Protein AF-A0A9N9LLL7-F1 (afdb_monomer_lite)

Structure (mmCIF, N/CA/C/O backbone):
data_AF-A0A9N9LLL7-F1
#
_entry.id   AF-A0A9N9LLL7-F1
#
loop_
_atom_site.group_PDB
_atom_site.id
_atom_site.type_symbol
_atom_site.label_atom_id
_atom_site.label_alt_id
_atom_site.label_comp_id
_atom_site.label_asym_id
_atom_site.label_entity_id
_atom_site.label_seq_id
_atom_site.pdbx_PDB_ins_code
_atom_site.Cartn_x
_atom_site.Cartn_y
_atom_site.Cartn_z
_atom_site.occupancy
_atom_site.B_iso_or_equiv
_atom_site.auth_seq_id
_atom_site.auth_comp_id
_atom_site.auth_asym_id
_atom_site.auth_atom_id
_atom_site.pdbx_PDB_model_num
ATOM 1 N N . MET A 1 1 ? 8.218 -5.458 19.750 1.00 45.41 1 MET A N 1
ATOM 2 C CA . MET A 1 1 ? 9.578 -5.155 19.220 1.00 45.41 1 MET A CA 1
ATOM 3 C C . MET A 1 1 ? 9.772 -3.647 19.202 1.00 45.41 1 MET A C 1
ATOM 5 O O . MET A 1 1 ? 8.976 -2.957 18.583 1.00 45.41 1 MET A O 1
ATOM 9 N N . HIS A 1 2 ? 10.773 -3.117 19.902 1.00 56.19 2 HIS A N 1
ATOM 10 C CA . HIS A 1 2 ? 11.036 -1.678 19.884 1.00 56.19 2 HIS A CA 1
ATOM 11 C C . HIS A 1 2 ? 11.783 -1.282 18.608 1.00 56.19 2 HIS A C 1
ATOM 13 O O . HIS A 1 2 ? 12.736 -1.962 18.232 1.00 56.19 2 HIS A O 1
ATOM 19 N N . ALA A 1 3 ? 11.378 -0.178 17.967 1.00 61.62 3 ALA A N 1
ATOM 20 C CA . ALA A 1 3 ? 12.109 0.370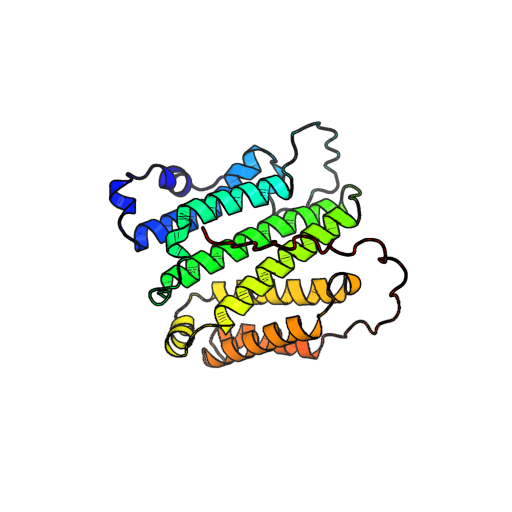 16.822 1.00 61.62 3 ALA A CA 1
ATOM 21 C C . ALA A 1 3 ? 13.585 0.590 17.188 1.00 61.62 3 ALA A C 1
ATOM 23 O O . ALA A 1 3 ? 13.869 1.027 18.303 1.00 61.62 3 ALA A O 1
ATOM 24 N N . ASP A 1 4 ? 14.515 0.299 16.277 1.00 69.56 4 ASP A N 1
ATOM 25 C CA . ASP A 1 4 ? 15.948 0.439 16.545 1.00 69.56 4 ASP A CA 1
ATOM 26 C C . ASP A 1 4 ? 16.303 1.863 17.023 1.00 69.56 4 ASP A C 1
ATOM 28 O O . ASP A 1 4 ? 15.672 2.854 16.635 1.00 69.56 4 ASP A O 1
ATOM 32 N N . ALA A 1 5 ? 17.306 1.983 17.899 1.00 67.44 5 ALA A N 1
ATOM 33 C CA . ALA A 1 5 ? 17.717 3.272 18.450 1.00 67.44 5 ALA A CA 1
ATOM 34 C C . ALA A 1 5 ? 18.122 4.280 17.360 1.00 67.44 5 ALA A C 1
ATOM 36 O O . ALA A 1 5 ? 17.818 5.466 17.503 1.00 67.44 5 ALA A O 1
ATOM 37 N N . SER A 1 6 ? 18.725 3.810 16.263 1.00 64.75 6 SER A N 1
ATOM 38 C CA . SER A 1 6 ? 19.079 4.628 15.098 1.00 64.75 6 SER A CA 1
ATOM 39 C C . SER A 1 6 ? 17.842 5.176 14.378 1.00 64.75 6 SER A C 1
ATOM 41 O O . SER A 1 6 ? 17.773 6.372 14.095 1.00 64.75 6 SER A O 1
ATOM 43 N N . ILE A 1 7 ? 16.807 4.349 14.194 1.00 70.56 7 ILE A N 1
ATOM 44 C CA . ILE A 1 7 ? 15.525 4.755 13.597 1.00 70.56 7 ILE A CA 1
ATOM 45 C C . ILE A 1 7 ? 14.843 5.798 14.489 1.00 70.56 7 ILE A C 1
ATOM 47 O O . ILE A 1 7 ? 14.380 6.824 14.003 1.00 70.56 7 ILE A O 1
ATOM 51 N N . ARG A 1 8 ? 14.835 5.600 15.814 1.00 71.81 8 ARG A N 1
ATOM 52 C CA . ARG A 1 8 ? 14.230 6.557 16.764 1.00 71.81 8 ARG A CA 1
ATOM 53 C C . ARG A 1 8 ? 14.979 7.885 16.866 1.00 71.81 8 ARG A C 1
ATOM 55 O O . ARG A 1 8 ? 14.372 8.893 17.231 1.00 71.81 8 ARG A O 1
ATOM 62 N N . ALA A 1 9 ? 16.283 7.888 16.606 1.00 70.69 9 ALA A N 1
ATOM 63 C CA . ALA A 1 9 ? 17.097 9.099 16.598 1.00 70.69 9 ALA A CA 1
ATOM 64 C C . ALA A 1 9 ? 16.946 9.895 15.291 1.00 70.69 9 ALA A C 1
ATOM 66 O O . ALA A 1 9 ? 17.162 11.103 15.295 1.00 70.69 9 ALA A O 1
ATOM 67 N N . SER A 1 10 ? 16.525 9.244 14.203 1.00 69.25 10 SER A N 1
ATOM 68 C CA . SER A 1 10 ? 16.433 9.838 12.867 1.00 69.25 10 SER A CA 1
ATOM 69 C C . SER A 1 10 ? 15.567 11.111 12.776 1.00 69.25 10 SER A C 1
ATOM 71 O O . SER A 1 10 ? 16.046 12.088 12.202 1.00 69.25 10 SER A O 1
ATOM 73 N N . PRO A 1 11 ? 14.381 11.214 13.415 1.00 66.75 11 PRO A N 1
ATOM 74 C CA . PRO A 1 11 ? 13.590 12.450 13.394 1.00 66.75 11 PRO A CA 1
ATOM 75 C C . PRO A 1 11 ? 14.242 13.639 14.119 1.00 66.75 11 PRO A C 1
ATOM 77 O O . PRO A 1 11 ? 13.708 14.741 14.074 1.00 66.75 11 PRO A O 1
ATOM 80 N N . LYS A 1 12 ? 15.351 13.417 14.842 1.00 71.94 12 LYS A N 1
ATOM 81 C CA . LYS A 1 12 ? 16.116 14.454 15.551 1.00 71.94 12 LYS A CA 1
ATOM 82 C C . LYS A 1 12 ? 17.311 14.959 14.739 1.00 71.94 12 LYS A C 1
ATOM 84 O O . LYS A 1 12 ? 18.101 15.743 15.264 1.00 71.94 12 LYS A O 1
ATOM 89 N N . LEU A 1 13 ? 17.486 14.473 13.509 1.00 66.75 13 LEU A N 1
ATOM 90 C CA . LEU A 1 13 ? 18.546 14.950 12.630 1.00 66.75 13 LEU A CA 1
ATOM 91 C C . LEU A 1 13 ? 18.326 16.441 12.308 1.00 66.75 13 LEU A C 1
ATOM 93 O O . LEU A 1 13 ? 17.178 16.865 12.172 1.00 66.75 13 LEU A O 1
ATOM 97 N N . PRO A 1 14 ? 19.402 17.245 12.218 1.00 58.47 14 PRO A N 1
ATOM 98 C CA . PRO A 1 14 ? 19.298 18.678 11.960 1.00 58.47 14 PRO A CA 1
ATOM 99 C C . PRO A 1 14 ? 18.469 18.983 10.709 1.00 58.47 14 PRO A C 1
ATOM 101 O O . PRO A 1 14 ? 18.678 18.368 9.662 1.00 58.47 14 PRO A O 1
ATOM 104 N N . ASN A 1 15 ? 17.595 19.991 10.790 1.00 63.72 15 ASN A N 1
ATOM 105 C CA . ASN A 1 15 ? 16.793 20.470 9.653 1.00 63.72 15 ASN A CA 1
ATOM 106 C C . ASN A 1 15 ? 17.666 20.874 8.446 1.00 63.72 15 ASN A C 1
ATOM 108 O O . ASN A 1 15 ? 17.225 20.821 7.303 1.00 63.72 15 ASN A O 1
ATOM 112 N N . GLU A 1 16 ? 18.931 21.215 8.677 1.00 60.31 16 GLU A N 1
ATOM 113 C CA . GLU A 1 16 ? 19.916 21.534 7.638 1.00 60.31 16 GLU A CA 1
ATOM 114 C C . GLU A 1 16 ? 20.186 20.347 6.692 1.00 60.31 16 GLU A C 1
ATOM 116 O O . GLU A 1 16 ? 20.357 20.550 5.493 1.00 60.31 16 GLU A O 1
ATOM 121 N N . LEU A 1 17 ? 20.131 19.104 7.193 1.00 62.25 17 LEU A N 1
ATOM 122 C CA . LEU A 1 17 ? 20.252 17.884 6.379 1.00 62.25 17 LEU A CA 1
ATOM 123 C C . LEU A 1 17 ? 18.958 17.546 5.625 1.00 62.25 17 LEU A C 1
ATOM 125 O O . LEU A 1 17 ? 19.002 16.839 4.624 1.00 62.25 17 LEU A O 1
ATOM 129 N N . SER A 1 18 ? 17.806 18.061 6.066 1.00 60.47 18 SER A N 1
ATOM 130 C CA . SER A 1 18 ? 16.504 17.781 5.439 1.00 60.47 18 SER A CA 1
ATOM 131 C C . SER A 1 18 ? 16.255 18.532 4.126 1.00 60.47 18 SER A C 1
ATOM 133 O O . SER A 1 18 ? 15.224 18.331 3.501 1.00 60.47 18 SER A O 1
ATOM 135 N N . SER A 1 19 ? 17.205 19.366 3.687 1.00 68.31 19 SER A N 1
ATOM 136 C CA . SER A 1 19 ? 17.122 20.068 2.397 1.00 68.31 19 SER A CA 1
ATOM 137 C C . SER A 1 19 ? 17.471 19.174 1.197 1.00 68.31 19 SER A C 1
ATOM 139 O O . SER A 1 19 ? 17.220 19.561 0.057 1.00 68.31 19 SER A O 1
ATOM 141 N N . ASP A 1 20 ? 18.072 17.999 1.430 1.00 76.00 20 ASP A N 1
ATOM 142 C CA . ASP A 1 20 ? 18.365 17.014 0.384 1.00 76.00 20 ASP A CA 1
ATOM 143 C C . ASP A 1 20 ? 17.137 16.104 0.150 1.00 76.00 20 ASP A C 1
ATOM 145 O O . ASP A 1 20 ? 16.717 15.406 1.083 1.00 76.00 20 ASP A O 1
ATOM 149 N N . PRO A 1 21 ? 16.588 16.041 -1.082 1.00 76.00 21 PRO A N 1
ATOM 150 C CA . PRO A 1 21 ? 15.440 15.193 -1.412 1.00 76.00 21 PRO A CA 1
ATOM 151 C C . PRO A 1 21 ? 15.624 13.708 -1.070 1.00 76.00 21 PRO A C 1
ATOM 153 O O . PRO A 1 21 ? 14.657 13.022 -0.736 1.00 76.00 21 PRO A O 1
ATOM 156 N N . LEU A 1 22 ? 16.852 13.185 -1.152 1.00 77.50 22 LEU A N 1
ATOM 157 C CA . LEU A 1 22 ? 17.146 11.796 -0.802 1.00 77.50 22 LEU A CA 1
ATOM 158 C C . LEU A 1 22 ? 17.083 11.582 0.714 1.00 77.50 22 LEU A C 1
ATOM 160 O O . LEU A 1 22 ? 16.514 10.591 1.176 1.00 77.50 22 LEU A O 1
ATOM 164 N N . ILE A 1 23 ? 17.646 12.511 1.492 1.00 80.00 23 ILE A N 1
ATOM 165 C CA . ILE A 1 23 ? 17.596 12.451 2.959 1.00 80.00 23 ILE A CA 1
ATOM 166 C C . ILE A 1 23 ? 16.148 12.553 3.419 1.00 80.00 23 ILE A C 1
ATOM 168 O O . ILE A 1 23 ? 15.710 11.778 4.265 1.00 80.00 23 ILE A O 1
ATOM 172 N N . GLU A 1 24 ? 15.379 13.452 2.822 1.00 79.62 24 GLU A N 1
ATOM 173 C CA . GLU A 1 24 ? 13.972 13.612 3.140 1.00 79.62 24 GLU A CA 1
ATOM 174 C C . GLU A 1 24 ? 13.135 12.364 2.838 1.00 79.62 24 GLU A C 1
ATOM 176 O O . GLU A 1 24 ? 12.293 11.973 3.647 1.00 79.62 24 GLU A O 1
ATOM 181 N N . GLN A 1 25 ? 13.409 11.681 1.727 1.00 79.06 25 GLN A N 1
ATOM 182 C CA . GLN A 1 25 ? 12.769 10.410 1.400 1.00 79.06 25 GLN A CA 1
ATOM 183 C C . GLN A 1 25 ? 13.082 9.331 2.447 1.00 79.06 25 GLN A C 1
ATOM 185 O O . GLN A 1 25 ? 12.186 8.600 2.881 1.00 79.06 25 GLN A O 1
ATOM 190 N N . ILE A 1 26 ? 14.347 9.237 2.870 1.00 82.88 26 ILE A N 1
ATOM 191 C CA . ILE A 1 26 ? 14.779 8.304 3.917 1.00 82.88 26 ILE A CA 1
ATOM 192 C C . ILE A 1 26 ? 14.071 8.641 5.233 1.00 82.88 26 ILE A C 1
ATOM 194 O O . ILE A 1 26 ? 13.491 7.752 5.856 1.00 82.88 26 ILE A O 1
ATOM 198 N N . LEU A 1 27 ? 14.050 9.917 5.628 1.00 85.25 27 LEU A N 1
ATOM 199 C CA . LEU A 1 27 ? 13.344 10.392 6.820 1.00 85.25 27 LEU A CA 1
ATOM 200 C C . LEU A 1 27 ? 11.850 10.059 6.755 1.00 85.25 27 LEU A C 1
ATOM 202 O O . LEU A 1 27 ? 11.299 9.537 7.723 1.00 85.25 27 LEU A O 1
ATOM 206 N N . GLY A 1 28 ? 11.205 10.285 5.610 1.00 86.06 28 GLY A N 1
ATOM 207 C CA . GLY A 1 28 ? 9.803 9.943 5.392 1.00 86.06 28 GLY A CA 1
ATOM 208 C C . GLY A 1 28 ? 9.536 8.450 5.568 1.00 86.06 28 GLY A C 1
ATOM 209 O O . GLY A 1 28 ? 8.624 8.075 6.308 1.00 86.06 28 GLY A O 1
ATOM 210 N N . GLY A 1 29 ? 10.363 7.594 4.962 1.00 86.75 29 GLY A N 1
ATOM 211 C CA . GLY A 1 29 ? 10.261 6.139 5.104 1.00 86.75 29 GLY A CA 1
ATOM 212 C C . GLY A 1 29 ? 10.472 5.660 6.545 1.00 86.75 29 GLY A C 1
ATOM 213 O O . GLY A 1 29 ? 9.707 4.832 7.049 1.00 86.75 29 GLY A O 1
ATOM 214 N N . LEU A 1 30 ? 11.461 6.221 7.244 1.00 86.69 30 LEU A N 1
ATOM 215 C CA . LEU A 1 30 ? 11.718 5.917 8.654 1.00 86.69 30 LEU A CA 1
ATOM 216 C C . LEU A 1 30 ? 10.561 6.374 9.546 1.00 86.69 30 LEU A C 1
ATOM 218 O O . LEU A 1 30 ? 10.162 5.656 10.463 1.00 86.69 30 LEU A O 1
ATOM 222 N N . GLU A 1 31 ? 9.965 7.529 9.261 1.00 88.00 31 GLU A N 1
ATOM 223 C CA . GLU A 1 31 ? 8.811 8.012 10.012 1.00 88.00 31 GLU A CA 1
ATOM 224 C C . GLU A 1 31 ? 7.562 7.158 9.825 1.00 88.00 31 GLU A C 1
ATOM 226 O O . GLU A 1 31 ? 6.851 6.949 10.809 1.00 88.00 31 GLU A O 1
ATOM 231 N N . LEU A 1 32 ? 7.328 6.613 8.625 1.00 89.00 32 LEU A N 1
ATOM 232 C CA . LEU A 1 32 ? 6.268 5.623 8.407 1.00 89.00 32 LEU A CA 1
ATOM 233 C C . LEU A 1 32 ? 6.493 4.372 9.261 1.00 89.00 32 LEU A C 1
ATOM 235 O O . LEU A 1 32 ? 5.560 3.894 9.905 1.00 89.00 32 LEU A O 1
ATOM 239 N N . CYS A 1 33 ? 7.736 3.887 9.348 1.00 84.69 33 CYS A N 1
ATOM 240 C CA . CYS A 1 33 ? 8.078 2.759 10.221 1.00 84.69 33 CYS A CA 1
ATOM 241 C C . CYS A 1 33 ? 7.814 3.088 11.701 1.00 84.69 33 CYS A C 1
ATOM 243 O O . CYS A 1 33 ? 7.329 2.246 12.457 1.00 84.69 33 CYS A O 1
ATOM 245 N N . LEU A 1 34 ? 8.083 4.329 12.116 1.00 87.12 34 LEU A N 1
ATOM 246 C CA . LEU A 1 34 ? 7.851 4.802 13.481 1.00 87.12 34 LEU A CA 1
ATOM 247 C C . LEU A 1 34 ? 6.379 5.064 13.815 1.00 87.12 34 LEU A C 1
ATOM 249 O O . LEU A 1 34 ? 6.067 5.196 15.000 1.00 87.12 34 LEU A O 1
ATOM 253 N N . LEU A 1 35 ? 5.468 5.143 12.837 1.00 88.19 35 LEU A N 1
ATOM 254 C CA . LEU A 1 35 ? 4.037 5.298 13.129 1.00 88.19 35 LEU A CA 1
ATOM 255 C C . LEU A 1 35 ? 3.524 4.145 13.994 1.00 88.19 35 LEU A C 1
ATOM 257 O O . LEU A 1 35 ? 2.790 4.385 14.950 1.00 88.19 35 LEU A O 1
ATOM 261 N N . TRP A 1 36 ? 3.990 2.925 13.728 1.00 82.94 36 TRP A N 1
ATOM 262 C CA . TRP A 1 36 ? 3.675 1.746 14.531 1.00 82.94 36 TRP A CA 1
ATOM 263 C C . TRP A 1 36 ? 4.158 1.865 15.975 1.00 82.94 36 TRP A C 1
ATOM 265 O O . TRP A 1 36 ? 3.398 1.575 16.888 1.00 82.94 36 TRP A O 1
ATOM 275 N N . ASP A 1 37 ? 5.382 2.350 16.201 1.00 83.38 37 ASP A N 1
ATOM 276 C CA . ASP A 1 37 ? 5.920 2.565 17.555 1.00 83.38 37 ASP A CA 1
ATOM 277 C C . ASP A 1 37 ? 5.156 3.679 18.292 1.00 83.38 37 ASP A C 1
ATOM 279 O O . ASP A 1 37 ? 4.848 3.560 19.477 1.00 83.38 37 ASP A O 1
ATOM 283 N N . LYS A 1 38 ? 4.800 4.761 17.586 1.00 86.75 38 LYS A N 1
ATOM 284 C CA . LYS A 1 38 ? 4.038 5.886 18.152 1.00 86.75 38 LYS A CA 1
ATOM 285 C C . LYS A 1 38 ? 2.627 5.471 18.561 1.00 86.75 38 LYS A C 1
ATOM 287 O O . LYS A 1 38 ? 2.188 5.823 19.653 1.00 86.75 38 LYS A O 1
ATOM 292 N N . LEU A 1 39 ? 1.927 4.738 17.698 1.00 87.25 39 LEU A N 1
ATOM 293 C CA . LEU A 1 39 ? 0.586 4.229 17.985 1.00 87.25 39 LEU A CA 1
ATOM 294 C C . LEU A 1 39 ? 0.635 3.080 19.002 1.00 87.25 39 LEU A C 1
ATOM 296 O O . LEU A 1 39 ? -0.207 3.024 19.890 1.00 87.25 39 LEU A O 1
ATOM 300 N N . GLY A 1 40 ? 1.668 2.238 18.939 1.00 83.06 40 GLY A N 1
ATOM 301 C CA . 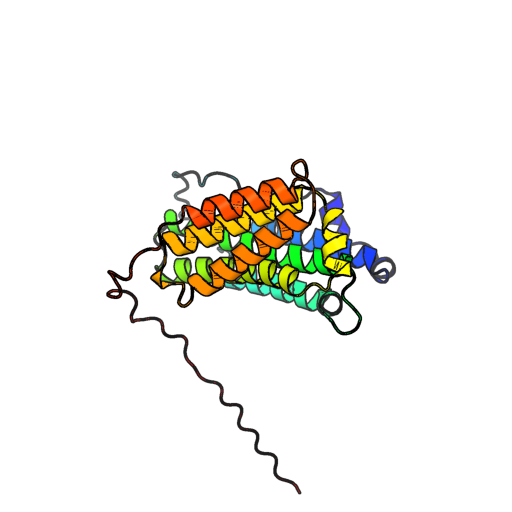GLY A 1 40 ? 1.920 1.136 19.868 1.00 83.06 40 GLY A CA 1
ATOM 302 C C . GLY A 1 40 ? 2.094 1.582 21.319 1.00 83.06 40 GLY A C 1
ATOM 303 O O . GLY A 1 40 ? 1.652 0.893 22.224 1.00 83.06 40 GLY A O 1
ATOM 304 N N . LYS A 1 41 ? 2.649 2.778 21.559 1.00 84.31 41 LYS A N 1
ATOM 305 C CA . LYS A 1 41 ? 2.713 3.378 22.908 1.00 84.31 41 LYS A CA 1
ATOM 306 C C . LYS A 1 41 ? 1.346 3.737 23.493 1.00 84.31 41 LYS A C 1
ATOM 308 O O . LYS A 1 41 ? 1.249 3.931 24.699 1.00 84.31 41 LYS A O 1
ATOM 313 N N . ARG A 1 42 ? 0.326 3.904 22.645 1.00 82.94 42 ARG A N 1
ATOM 314 C CA . ARG A 1 42 ? -1.063 4.161 23.058 1.00 82.94 42 ARG A CA 1
ATOM 315 C C . ARG A 1 42 ? -1.871 2.868 23.142 1.00 82.94 42 ARG A C 1
ATOM 317 O O . ARG A 1 42 ? -2.748 2.777 23.983 1.00 82.94 42 ARG A O 1
ATOM 324 N N . ASP A 1 43 ? -1.573 1.893 22.286 1.00 80.81 43 ASP A N 1
ATOM 325 C CA . ASP A 1 43 ? -2.191 0.567 22.292 1.00 80.81 43 ASP A CA 1
ATOM 326 C C . ASP A 1 43 ? -1.123 -0.500 22.024 1.00 80.81 43 ASP A C 1
ATOM 328 O O . ASP A 1 43 ? -0.705 -0.704 20.880 1.00 80.81 43 ASP A O 1
ATOM 332 N N . ASN A 1 44 ? -0.690 -1.195 23.081 1.00 76.19 44 ASN A N 1
ATOM 333 C CA . ASN A 1 44 ? 0.387 -2.191 23.015 1.00 76.19 44 ASN A CA 1
ATOM 334 C C . ASN A 1 44 ? 0.107 -3.307 21.993 1.00 76.19 44 ASN A C 1
ATOM 336 O O . ASN A 1 44 ? 1.039 -3.883 21.435 1.00 76.19 44 ASN A O 1
ATOM 340 N N . ARG A 1 45 ? -1.162 -3.558 21.649 1.00 72.88 45 ARG A N 1
ATOM 341 C CA . ARG A 1 45 ? -1.553 -4.571 20.656 1.00 72.88 45 ARG A CA 1
ATOM 342 C C . ARG A 1 45 ? -1.160 -4.194 19.232 1.00 72.88 45 ARG A C 1
ATOM 344 O O . ARG A 1 45 ? -1.135 -5.057 18.359 1.00 72.88 45 ARG A O 1
ATOM 351 N N . LEU A 1 46 ? -0.889 -2.916 18.961 1.00 74.50 46 LEU A N 1
ATOM 352 C CA . LEU A 1 46 ? -0.318 -2.468 17.685 1.00 74.50 46 LEU A CA 1
ATOM 353 C C . LEU A 1 46 ? 1.193 -2.724 17.609 1.00 74.50 46 LEU A C 1
ATOM 355 O O . LEU A 1 46 ? 1.728 -2.860 16.509 1.00 74.50 46 LEU A O 1
ATOM 359 N N . ALA A 1 47 ? 1.881 -2.822 18.752 1.00 67.31 47 ALA A N 1
ATOM 360 C CA . ALA A 1 47 ? 3.325 -3.055 18.806 1.00 67.31 47 ALA A CA 1
ATOM 361 C C . ALA A 1 47 ? 3.724 -4.497 18.430 1.00 67.31 47 ALA A C 1
ATOM 363 O O . ALA A 1 47 ? 4.904 -4.760 18.174 1.00 67.31 47 ALA A O 1
ATOM 364 N N . GLU A 1 48 ? 2.747 -5.408 18.374 1.00 67.38 48 GLU A N 1
ATOM 365 C CA . GLU A 1 48 ? 2.920 -6.837 18.088 1.00 67.38 48 GLU A CA 1
ATOM 366 C C . GLU A 1 48 ? 1.938 -7.332 17.017 1.00 67.38 48 GLU A C 1
ATOM 368 O O . GLU A 1 48 ? 1.409 -8.437 17.086 1.00 67.38 48 GLU A O 1
ATOM 373 N N . TRP A 1 49 ? 1.680 -6.518 15.991 1.00 61.97 49 TRP A N 1
ATOM 374 C CA . TRP A 1 49 ? 0.678 -6.824 14.963 1.00 61.97 49 TRP A CA 1
ATOM 375 C C . TRP A 1 49 ? 0.925 -8.137 14.196 1.00 61.97 49 TRP A C 1
ATOM 377 O O . TRP A 1 49 ? -0.002 -8.644 13.568 1.00 61.97 49 TRP A O 1
ATOM 387 N N . TRP A 1 50 ? 2.143 -8.689 14.222 1.00 61.84 50 TRP A N 1
ATOM 388 C CA . TRP A 1 50 ? 2.483 -9.990 13.631 1.00 61.84 50 TRP A CA 1
ATOM 389 C C . TRP A 1 50 ? 2.254 -11.174 14.580 1.00 61.84 50 TRP A C 1
ATOM 391 O O . TRP A 1 50 ? 2.170 -12.305 14.106 1.00 61.84 50 TRP A O 1
ATOM 401 N N . CYS A 1 51 ? 2.130 -10.952 15.890 1.00 55.50 51 CYS A N 1
ATOM 402 C CA . CYS A 1 51 ? 1.837 -12.023 16.835 1.00 55.50 51 CYS A CA 1
ATOM 403 C C . CYS A 1 51 ? 0.375 -12.472 16.664 1.00 55.50 51 CYS A C 1
ATOM 405 O O . CYS A 1 51 ? -0.506 -11.648 16.376 1.00 55.50 51 CYS A O 1
ATOM 407 N N . PRO A 1 52 ? 0.072 -13.777 16.767 1.00 58.31 52 PRO A N 1
ATOM 408 C CA . PRO A 1 52 ? -1.294 -14.241 16.975 1.00 58.31 52 PRO A CA 1
ATOM 409 C C . PRO A 1 52 ? -1.910 -13.466 18.143 1.00 58.31 52 PRO A C 1
ATOM 411 O O . PRO A 1 52 ? -1.224 -13.186 19.119 1.00 58.31 52 PRO A O 1
ATOM 414 N N . LEU A 1 53 ? -3.180 -13.072 18.025 1.00 58.72 53 LEU A N 1
ATOM 415 C CA . LEU A 1 53 ? -3.876 -12.549 19.196 1.00 58.72 53 LEU A CA 1
ATOM 416 C C . LEU A 1 53 ? -3.994 -13.734 20.148 1.00 58.72 53 LEU A C 1
ATOM 418 O O . LEU A 1 53 ? -4.664 -14.707 19.794 1.00 58.72 53 LEU A O 1
ATOM 422 N N . ASP A 1 54 ? -3.323 -13.677 21.294 1.00 55.44 54 ASP A N 1
ATOM 423 C CA . ASP A 1 54 ? -3.523 -14.681 22.327 1.00 55.44 54 ASP A CA 1
ATOM 424 C C . ASP A 1 54 ? -5.012 -14.662 22.682 1.00 55.44 54 ASP A C 1
ATOM 426 O O . ASP A 1 54 ? -5.559 -13.655 23.141 1.00 55.44 54 ASP A O 1
ATOM 430 N N . LEU A 1 55 ? -5.694 -15.776 22.397 1.00 50.53 55 LEU A N 1
ATOM 431 C CA . LEU A 1 55 ? -7.142 -15.95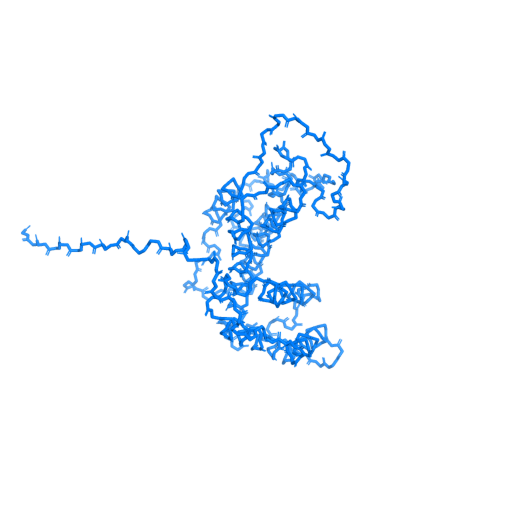0 22.574 1.00 50.53 55 LEU A CA 1
ATOM 432 C C . LEU A 1 55 ? -7.589 -15.764 24.040 1.00 50.53 55 LEU A C 1
ATOM 434 O O . LEU A 1 55 ? -8.785 -15.750 24.323 1.00 50.53 55 LEU A O 1
ATOM 438 N N . GLU A 1 56 ? -6.636 -15.603 24.960 1.00 49.91 56 GLU A N 1
ATOM 439 C CA . GLU A 1 56 ? -6.834 -15.459 26.398 1.00 49.91 56 GLU A CA 1
ATOM 440 C C . GLU A 1 56 ? -6.661 -14.026 26.928 1.00 49.91 56 GLU A C 1
ATOM 442 O O . GLU A 1 56 ? -6.893 -13.806 28.116 1.00 49.91 56 GLU A O 1
ATOM 447 N N . GLU A 1 57 ? -6.345 -13.022 26.094 1.00 52.12 57 GLU A N 1
ATOM 448 C CA . GLU A 1 57 ? -6.352 -11.616 26.536 1.00 52.12 57 GLU A CA 1
ATOM 449 C C . GLU A 1 57 ? -7.788 -11.076 26.722 1.00 52.12 57 GLU A C 1
ATOM 451 O O . GLU A 1 57 ? -8.259 -10.160 26.036 1.00 52.12 57 GLU A O 1
ATOM 456 N N . LYS A 1 58 ? -8.481 -11.599 27.737 1.00 47.19 58 LYS A N 1
ATOM 457 C CA . LYS A 1 58 ? -9.558 -10.898 28.443 1.00 47.19 58 LYS A CA 1
ATOM 458 C C . LYS A 1 58 ? -8.948 -9.737 29.228 1.00 47.19 58 LYS A C 1
ATOM 460 O O . LYS A 1 58 ? -8.849 -9.774 30.449 1.00 47.19 58 LYS A O 1
ATOM 465 N N . SER A 1 59 ? -8.490 -8.710 28.521 1.00 49.75 59 SER A N 1
ATOM 466 C CA . SER A 1 59 ? -8.179 -7.440 29.165 1.00 49.75 59 SER A CA 1
ATOM 467 C C . SER A 1 59 ? -9.447 -6.593 29.198 1.00 49.75 59 SER A C 1
ATOM 469 O O . SER A 1 59 ? -9.789 -5.921 28.220 1.00 49.75 59 SER A O 1
ATOM 471 N N . ASP A 1 60 ? -10.118 -6.645 30.348 1.00 49.28 60 ASP A N 1
ATOM 472 C CA . ASP A 1 60 ? -11.106 -5.670 30.826 1.00 49.28 60 ASP A CA 1
ATOM 473 C C . ASP A 1 60 ? -10.459 -4.301 31.151 1.00 49.28 60 ASP A C 1
ATOM 475 O O . ASP A 1 60 ? -11.068 -3.477 31.830 1.00 49.28 60 ASP A O 1
ATOM 479 N N . SER A 1 61 ? -9.223 -4.015 30.707 1.00 49.94 61 SER A N 1
ATOM 480 C CA . SER A 1 61 ? -8.614 -2.714 30.983 1.00 49.94 61 SER A CA 1
ATOM 481 C C . SER A 1 61 ? -9.238 -1.614 30.111 1.00 49.94 61 SER A C 1
ATOM 483 O O . SER A 1 61 ? -9.280 -1.694 28.876 1.00 49.94 61 SER A O 1
ATOM 485 N N . GLU A 1 62 ? -9.714 -0.560 30.780 1.00 55.19 62 GLU A N 1
ATOM 486 C CA . GLU A 1 62 ? -10.139 0.735 30.225 1.00 55.19 62 GLU A CA 1
ATOM 487 C C . GLU A 1 62 ? -8.961 1.531 29.622 1.00 55.19 62 GLU A C 1
ATOM 489 O O . GLU A 1 62 ? -8.904 2.759 29.700 1.00 55.19 62 GLU A O 1
ATOM 494 N N . GLU A 1 63 ? -7.964 0.863 29.042 1.00 56.81 63 GLU A N 1
ATOM 495 C CA . GLU A 1 63 ? -6.874 1.572 28.383 1.00 56.81 63 GLU A CA 1
ATOM 496 C C . GLU A 1 63 ? -7.370 2.251 27.095 1.00 56.81 63 GLU A C 1
ATOM 498 O O . GLU A 1 63 ? -8.193 1.686 26.361 1.00 56.81 63 GLU A O 1
ATOM 503 N N . PRO A 1 64 ? -6.885 3.472 26.794 1.00 60.41 64 PRO A N 1
ATOM 504 C CA . PRO A 1 64 ? -7.312 4.228 25.626 1.00 60.41 64 PRO A CA 1
ATOM 505 C C . PRO A 1 64 ? -6.919 3.497 24.339 1.00 60.41 64 PRO A C 1
ATOM 507 O O . PRO A 1 64 ? -5.768 3.506 23.912 1.00 60.41 64 PRO A O 1
ATOM 510 N N . ARG A 1 65 ? -7.909 2.884 23.691 1.00 78.94 65 ARG A N 1
ATOM 511 C CA . ARG A 1 65 ? -7.719 2.117 22.457 1.00 78.94 65 ARG A CA 1
ATOM 512 C C . ARG A 1 65 ? -7.475 3.059 21.285 1.00 78.94 65 ARG A C 1
ATOM 514 O O . ARG A 1 65 ? -8.216 4.021 21.089 1.00 78.94 65 ARG A O 1
ATOM 521 N N . VAL A 1 66 ? -6.459 2.756 20.481 1.00 85.69 66 VAL A N 1
ATOM 522 C CA . VAL A 1 66 ? -6.247 3.443 19.202 1.00 85.69 66 VAL A CA 1
ATOM 523 C C . VAL A 1 66 ? -7.414 3.105 18.276 1.00 85.69 66 VAL A C 1
ATOM 525 O O . VAL A 1 66 ? -7.786 1.941 18.135 1.00 85.69 66 VAL A O 1
ATOM 528 N N . THR A 1 67 ? -7.996 4.123 17.647 1.00 86.44 67 THR A N 1
ATOM 529 C CA . THR A 1 67 ? -9.105 3.987 16.693 1.00 86.44 67 THR A CA 1
ATOM 530 C C . THR A 1 67 ? -8.622 4.103 15.243 1.00 86.44 67 THR A C 1
ATOM 532 O O . THR A 1 67 ? -7.531 4.612 14.972 1.00 86.44 67 THR A O 1
ATOM 535 N N . ILE A 1 68 ? -9.463 3.710 14.277 1.00 86.12 68 ILE A N 1
ATOM 536 C CA . ILE A 1 68 ? -9.205 3.955 12.842 1.00 86.12 68 ILE A CA 1
ATOM 537 C C . ILE A 1 68 ? -8.979 5.456 12.582 1.00 86.12 68 ILE A C 1
ATOM 539 O O . ILE A 1 68 ? -8.134 5.838 11.768 1.00 86.12 68 ILE A O 1
ATOM 543 N N . LYS A 1 69 ? -9.692 6.326 13.311 1.00 89.12 69 LYS A N 1
ATOM 544 C CA . LYS A 1 69 ? -9.547 7.783 13.219 1.00 89.12 69 LYS A CA 1
ATOM 545 C C . LYS A 1 69 ? -8.166 8.254 13.679 1.00 89.12 69 LYS A C 1
ATOM 547 O O . LYS A 1 69 ? -7.565 9.072 12.989 1.00 89.12 69 LYS A O 1
ATOM 552 N N . ASP A 1 70 ? -7.649 7.730 14.792 1.00 90.62 70 ASP A N 1
ATOM 553 C CA . ASP A 1 70 ? -6.292 8.048 15.265 1.00 90.62 70 ASP A CA 1
ATOM 554 C C . ASP A 1 70 ? -5.231 7.691 14.215 1.00 90.62 70 ASP A C 1
ATOM 556 O O . ASP A 1 70 ? -4.316 8.475 13.959 1.00 90.62 70 ASP A O 1
ATOM 560 N N . VAL A 1 71 ? -5.383 6.526 13.575 1.00 90.19 71 VAL A N 1
ATOM 561 C CA . VAL A 1 71 ? -4.499 6.072 12.494 1.00 90.19 71 VAL A CA 1
ATOM 562 C C . VAL A 1 71 ? -4.559 7.010 11.293 1.00 90.19 71 VAL A C 1
ATOM 564 O O . VAL A 1 71 ? -3.514 7.426 10.792 1.00 90.19 71 VAL A O 1
ATOM 567 N N . ASN A 1 72 ? -5.764 7.379 10.851 1.00 90.88 72 ASN A N 1
ATOM 568 C CA . ASN A 1 72 ? -5.933 8.298 9.728 1.00 90.88 72 ASN A CA 1
ATOM 569 C C . ASN A 1 72 ? -5.307 9.666 10.029 1.00 90.88 72 ASN A C 1
ATOM 571 O O . ASN A 1 72 ? -4.536 10.154 9.213 1.00 90.88 72 ASN A O 1
ATOM 575 N N . ILE A 1 73 ? -5.524 10.224 11.225 1.00 93.06 73 ILE A N 1
ATOM 576 C CA . ILE A 1 73 ? -4.906 11.494 11.640 1.00 93.06 73 ILE A CA 1
ATOM 577 C C . ILE A 1 73 ? -3.375 11.401 11.602 1.00 93.06 73 ILE A C 1
ATOM 579 O O . ILE A 1 73 ? -2.711 12.305 11.100 1.00 93.06 73 ILE A O 1
ATOM 583 N N . ALA A 1 74 ? -2.793 10.312 12.111 1.00 92.19 74 ALA A N 1
ATOM 584 C CA . ALA A 1 74 ? -1.342 10.137 12.110 1.00 92.19 74 ALA A CA 1
ATOM 585 C C . ALA A 1 74 ? -0.765 10.062 10.683 1.00 92.19 74 ALA A C 1
ATOM 587 O O . ALA A 1 74 ? 0.273 10.665 10.402 1.00 92.19 74 ALA A O 1
ATOM 588 N N . LEU A 1 75 ? -1.458 9.364 9.780 1.00 92.25 75 LEU A N 1
ATOM 589 C CA . LEU A 1 75 ? -1.093 9.258 8.367 1.00 92.25 75 LEU A CA 1
ATOM 590 C C . LEU A 1 75 ? -1.286 10.574 7.609 1.00 92.25 75 LEU A C 1
ATOM 592 O O . LEU A 1 75 ? -0.457 10.908 6.766 1.00 92.25 75 LEU A O 1
ATOM 596 N N . ASP A 1 76 ? -2.346 11.323 7.899 1.00 92.06 76 ASP A N 1
ATOM 597 C CA . ASP A 1 76 ? -2.633 12.605 7.255 1.00 92.06 76 ASP A CA 1
ATOM 598 C C . ASP A 1 76 ? -1.627 13.673 7.698 1.00 92.06 76 ASP A C 1
ATOM 600 O O . ASP A 1 76 ? -1.109 14.410 6.863 1.00 92.06 76 ASP A O 1
ATOM 604 N N . ASN A 1 77 ? -1.250 13.683 8.981 1.00 91.31 77 ASN A N 1
ATOM 605 C CA . ASN A 1 77 ? -0.173 14.535 9.493 1.00 91.31 77 ASN A CA 1
ATOM 606 C C . ASN A 1 77 ? 1.171 14.210 8.834 1.00 91.31 77 ASN A C 1
ATOM 608 O O . ASN A 1 77 ? 1.920 15.115 8.466 1.00 91.31 77 ASN A O 1
ATOM 612 N N . TRP A 1 78 ? 1.474 12.920 8.660 1.00 91.81 78 TRP A N 1
ATOM 613 C CA . TRP A 1 78 ? 2.663 12.500 7.927 1.00 91.81 78 TRP A CA 1
ATOM 614 C C . TRP A 1 78 ? 2.590 12.973 6.467 1.00 91.81 78 TRP A C 1
ATOM 616 O O . TRP A 1 78 ? 3.513 13.622 5.983 1.00 91.81 78 TRP A O 1
ATOM 626 N N . LYS A 1 79 ? 1.461 12.757 5.780 1.00 89.62 79 LYS A N 1
ATOM 627 C CA . LYS A 1 79 ? 1.279 13.163 4.378 1.00 89.62 79 LYS A CA 1
ATOM 628 C C . LYS A 1 79 ? 1.415 14.675 4.196 1.00 89.62 79 LYS A C 1
ATOM 630 O O . LYS A 1 79 ? 2.053 15.106 3.244 1.00 89.62 79 LYS A O 1
ATOM 635 N N . ALA A 1 80 ? 0.847 15.468 5.104 1.00 88.44 80 ALA A N 1
ATOM 636 C CA . ALA A 1 80 ? 0.943 16.925 5.079 1.00 88.44 80 ALA A CA 1
ATOM 637 C C . ALA A 1 80 ? 2.396 17.405 5.202 1.00 88.44 80 ALA A C 1
ATOM 639 O O . ALA A 1 80 ? 2.801 18.332 4.505 1.00 88.44 80 ALA A O 1
ATOM 640 N N . ARG A 1 81 ? 3.198 16.744 6.042 1.00 85.62 81 ARG A N 1
ATOM 641 C CA . ARG A 1 81 ? 4.612 17.080 6.223 1.00 85.62 81 ARG A CA 1
ATOM 642 C C . ARG A 1 81 ? 5.472 16.752 5.002 1.00 85.62 81 ARG A C 1
ATOM 644 O O . ARG A 1 81 ? 6.408 17.486 4.723 1.00 85.62 81 ARG A O 1
ATOM 651 N N . PHE A 1 82 ? 5.147 15.682 4.280 1.00 83.62 82 PHE A N 1
ATOM 652 C CA . PHE A 1 82 ? 5.873 15.259 3.078 1.00 83.62 82 PHE A CA 1
ATOM 653 C C . PHE A 1 82 ? 5.132 15.632 1.778 1.00 83.62 82 PHE A C 1
ATOM 655 O O . PHE A 1 82 ? 5.356 15.016 0.739 1.00 83.62 82 PHE A O 1
ATOM 662 N N . ALA A 1 83 ? 4.227 16.619 1.805 1.00 77.81 83 ALA A N 1
ATOM 663 C CA . ALA A 1 83 ? 3.292 16.909 0.709 1.00 77.81 83 ALA A CA 1
ATOM 664 C C . ALA A 1 83 ? 3.968 17.280 -0.625 1.00 77.81 83 ALA A C 1
ATOM 666 O O . ALA A 1 83 ? 3.475 16.944 -1.702 1.00 77.81 83 ALA A O 1
ATOM 667 N N . HIS A 1 84 ? 5.127 17.926 -0.582 1.00 71.31 84 HIS A N 1
ATOM 668 C CA . HIS A 1 84 ? 5.942 18.222 -1.764 1.00 71.31 84 HIS A CA 1
ATOM 669 C C . HIS A 1 84 ? 6.507 16.951 -2.417 1.00 71.31 84 HIS A C 1
ATOM 671 O O . HIS A 1 84 ? 6.648 16.918 -3.635 1.00 71.31 84 HIS A O 1
ATOM 677 N N . SER A 1 85 ? 6.724 15.868 -1.659 1.00 66.00 85 SER A N 1
ATOM 678 C CA . SER A 1 85 ? 7.072 14.551 -2.222 1.00 66.00 85 SER A CA 1
ATOM 679 C C . SER A 1 85 ? 5.905 13.918 -2.997 1.00 66.00 85 SER A C 1
ATOM 681 O O . SER A 1 85 ? 6.121 13.058 -3.851 1.00 66.00 85 SER A O 1
ATOM 683 N N . PHE A 1 86 ? 4.668 14.361 -2.729 1.00 64.50 86 PHE A N 1
ATOM 684 C CA . PHE A 1 86 ? 3.450 13.969 -3.450 1.00 64.50 86 PHE A CA 1
ATOM 685 C C . PHE A 1 86 ? 3.115 14.891 -4.632 1.00 64.50 86 PHE A C 1
ATOM 687 O O . PHE A 1 86 ? 2.228 14.557 -5.417 1.00 64.50 86 PHE A O 1
ATOM 694 N N . SER A 1 87 ? 3.786 16.039 -4.777 1.00 59.12 87 SER A N 1
ATOM 695 C CA . SER A 1 87 ? 3.483 17.007 -5.836 1.00 59.12 87 SER A CA 1
ATOM 696 C C . SER A 1 87 ? 4.060 16.534 -7.175 1.00 59.12 87 SER A C 1
ATOM 698 O O . SER A 1 87 ? 5.266 16.369 -7.348 1.00 59.12 87 SER A O 1
ATOM 700 N N . THR A 1 88 ? 3.164 16.251 -8.117 1.00 52.19 88 THR A N 1
ATOM 701 C CA . THR A 1 88 ? 3.404 15.528 -9.376 1.00 5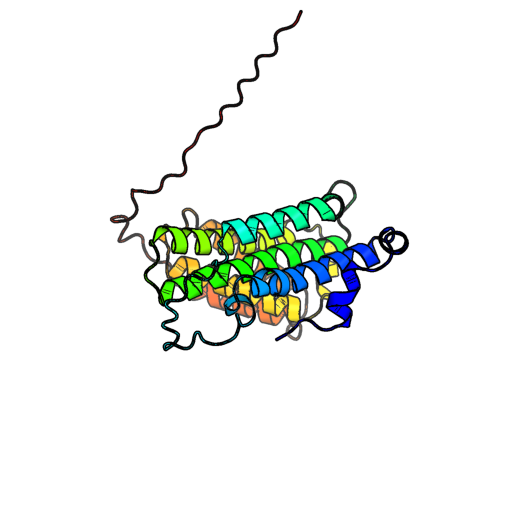2.19 88 THR A CA 1
ATOM 702 C C . THR A 1 88 ? 3.863 16.388 -10.558 1.00 52.19 88 THR A C 1
ATOM 704 O O . THR A 1 88 ? 4.116 15.831 -11.625 1.00 52.19 88 THR A O 1
ATOM 707 N N . ASP A 1 89 ? 4.010 17.705 -10.397 1.00 46.25 89 ASP A N 1
ATOM 708 C CA . ASP A 1 89 ? 4.181 18.621 -11.540 1.00 46.25 89 ASP A CA 1
ATOM 709 C C . ASP A 1 89 ? 5.559 18.577 -12.211 1.00 46.25 89 ASP A C 1
ATOM 711 O O . ASP A 1 89 ? 5.700 18.956 -13.371 1.00 46.25 89 ASP A O 1
ATOM 715 N N . THR A 1 90 ? 6.574 18.020 -11.556 1.00 41.84 90 THR A N 1
ATOM 716 C CA . THR A 1 90 ? 7.882 17.787 -12.178 1.00 41.84 90 THR A CA 1
ATOM 717 C C . THR A 1 90 ? 8.229 16.320 -12.079 1.00 41.84 90 THR A C 1
ATOM 719 O O . THR A 1 90 ? 8.974 15.905 -11.198 1.00 41.84 90 THR A O 1
ATOM 722 N N . GLY A 1 91 ? 7.624 15.528 -12.967 1.00 47.31 91 GLY A N 1
ATOM 723 C CA . GLY A 1 91 ? 8.045 14.173 -13.289 1.00 47.31 91 GLY A CA 1
ATOM 724 C C . GLY A 1 91 ? 8.560 13.369 -12.094 1.00 47.31 91 GLY A C 1
ATOM 725 O O . GLY A 1 91 ? 9.763 13.176 -12.000 1.00 47.31 91 GLY A O 1
ATOM 726 N N . THR A 1 92 ? 7.653 12.855 -11.252 1.00 51.94 92 THR A N 1
ATOM 727 C CA . THR A 1 92 ? 7.906 11.864 -10.181 1.00 51.94 92 THR A CA 1
ATOM 728 C C . THR A 1 92 ? 9.170 11.039 -10.456 1.00 51.94 92 THR A C 1
ATOM 730 O O . THR A 1 92 ? 9.182 10.146 -11.306 1.00 51.94 92 THR A O 1
ATOM 733 N N . ASN A 1 93 ? 10.272 11.367 -9.791 1.00 57.41 93 ASN A N 1
ATOM 734 C CA . ASN A 1 93 ? 11.455 10.518 -9.820 1.00 57.41 93 ASN A CA 1
ATOM 735 C C . ASN A 1 93 ? 11.064 9.127 -9.251 1.00 57.41 93 ASN A C 1
ATOM 737 O O . ASN A 1 93 ? 10.094 8.998 -8.497 1.00 57.41 93 ASN A O 1
ATOM 741 N N . ALA A 1 94 ? 11.780 8.058 -9.618 1.00 59.19 94 ALA A N 1
ATOM 742 C CA . ALA A 1 94 ? 11.525 6.712 -9.071 1.00 59.19 94 ALA A CA 1
ATOM 743 C C . ALA A 1 94 ? 11.581 6.677 -7.529 1.00 59.19 94 ALA A C 1
ATOM 745 O O . ALA A 1 94 ? 10.996 5.813 -6.883 1.00 59.19 94 ALA A O 1
ATOM 746 N N . ASN A 1 95 ? 12.250 7.662 -6.938 1.00 60.12 95 ASN A N 1
ATOM 747 C CA . ASN A 1 95 ? 12.400 7.835 -5.504 1.00 60.12 95 ASN A CA 1
ATOM 748 C C . ASN A 1 95 ? 11.078 8.256 -4.825 1.00 60.12 95 ASN A C 1
ATOM 750 O O . ASN A 1 95 ? 10.664 7.641 -3.841 1.00 60.12 95 ASN A O 1
ATOM 754 N N . ASN A 1 96 ? 10.339 9.210 -5.391 1.00 68.69 96 ASN A N 1
ATOM 755 C CA . ASN A 1 96 ? 9.031 9.633 -4.881 1.00 68.69 96 ASN A CA 1
ATOM 756 C C . ASN A 1 96 ? 8.001 8.501 -4.998 1.00 68.69 96 ASN A C 1
ATOM 758 O O . ASN A 1 96 ? 7.152 8.343 -4.122 1.00 68.69 96 ASN A O 1
ATOM 762 N N . LEU A 1 97 ? 8.122 7.659 -6.033 1.00 74.38 97 LEU A N 1
ATOM 763 C CA . LEU A 1 97 ? 7.299 6.459 -6.193 1.00 74.38 97 LEU A CA 1
ATOM 764 C C . LEU A 1 97 ? 7.414 5.533 -4.977 1.00 74.38 97 LEU A C 1
ATOM 766 O O . LEU A 1 97 ? 6.401 5.075 -4.453 1.00 74.38 97 LEU A O 1
ATOM 770 N N . ASN A 1 98 ? 8.642 5.305 -4.506 1.00 78.38 98 ASN A N 1
ATOM 771 C CA . ASN A 1 98 ? 8.910 4.431 -3.370 1.00 78.38 98 ASN A CA 1
ATOM 772 C C . ASN A 1 98 ? 8.270 4.957 -2.074 1.00 78.38 98 ASN A C 1
ATOM 774 O O . ASN A 1 98 ? 7.701 4.193 -1.296 1.00 78.38 98 ASN A O 1
ATOM 778 N N . LEU A 1 99 ? 8.312 6.272 -1.851 1.00 83.69 99 LEU A N 1
ATOM 779 C CA . LEU A 1 99 ? 7.755 6.875 -0.642 1.00 83.69 99 LEU A CA 1
ATOM 780 C C . LEU A 1 99 ? 6.218 6.827 -0.622 1.00 83.69 99 LEU A C 1
ATOM 782 O O . LEU A 1 99 ? 5.625 6.438 0.386 1.00 83.69 99 LEU A O 1
ATOM 786 N N . ILE A 1 100 ? 5.576 7.157 -1.748 1.00 86.00 100 ILE A N 1
ATOM 787 C CA . ILE A 1 100 ? 4.113 7.075 -1.914 1.00 86.00 100 ILE A CA 1
ATOM 788 C C . ILE A 1 100 ? 3.644 5.624 -1.758 1.00 86.00 100 ILE A C 1
ATOM 790 O O . ILE A 1 100 ? 2.661 5.346 -1.067 1.00 86.00 100 ILE A O 1
ATOM 794 N N . TYR A 1 101 ? 4.383 4.686 -2.348 1.00 86.44 101 TYR A N 1
ATOM 795 C CA . TYR A 1 101 ? 4.150 3.258 -2.185 1.00 86.44 101 TYR A CA 1
ATOM 796 C C . TYR A 1 101 ? 4.195 2.835 -0.709 1.00 86.44 101 TYR A C 1
ATOM 798 O O . TYR A 1 101 ? 3.234 2.248 -0.205 1.00 86.44 101 TYR A O 1
ATOM 806 N N . HIS A 1 102 ? 5.270 3.177 0.009 1.00 87.25 102 HIS A N 1
ATOM 807 C CA . HIS A 1 102 ? 5.412 2.834 1.423 1.00 87.25 102 HIS A CA 1
ATOM 808 C C . HIS A 1 102 ? 4.337 3.484 2.296 1.00 87.25 102 HIS A C 1
ATOM 810 O O . HIS A 1 102 ? 3.901 2.863 3.267 1.00 87.25 102 HIS A O 1
ATOM 816 N N . TYR A 1 103 ? 3.866 4.684 1.949 1.00 91.06 103 TYR A N 1
ATOM 817 C CA . TYR A 1 103 ? 2.740 5.326 2.626 1.00 91.06 103 TYR A CA 1
ATOM 818 C C . TYR A 1 103 ? 1.462 4.489 2.508 1.00 91.06 103 TYR A C 1
ATOM 820 O O . TYR A 1 103 ? 0.865 4.129 3.526 1.00 91.06 103 TYR A O 1
ATOM 828 N N . HIS A 1 104 ? 1.061 4.129 1.284 1.00 90.50 104 HIS A N 1
ATOM 829 C CA . HIS A 1 104 ? -0.148 3.331 1.071 1.00 90.50 104 HIS A CA 1
ATOM 830 C C . HIS A 1 104 ? -0.021 1.925 1.662 1.00 90.50 104 HIS A C 1
ATOM 832 O O . HIS A 1 104 ? -0.980 1.419 2.244 1.00 90.50 104 HIS A O 1
ATOM 838 N N . TYR A 1 105 ? 1.167 1.321 1.588 1.00 88.94 105 TYR A N 1
ATOM 839 C CA . TYR A 1 105 ? 1.425 0.029 2.215 1.00 88.94 105 TYR A CA 1
ATOM 840 C C . TYR A 1 105 ? 1.313 0.108 3.742 1.00 88.94 105 TYR A C 1
ATOM 842 O O . TYR A 1 105 ? 0.606 -0.689 4.353 1.00 88.94 105 TYR A O 1
ATOM 850 N N . THR A 1 106 ? 1.929 1.117 4.365 1.00 90.38 106 THR A N 1
ATOM 851 C CA . THR A 1 106 ? 1.839 1.343 5.817 1.00 90.38 106 THR A CA 1
ATOM 852 C C . THR A 1 106 ? 0.392 1.556 6.252 1.00 90.38 106 THR A C 1
ATOM 854 O O . THR A 1 106 ? -0.043 0.959 7.236 1.00 90.38 106 THR A O 1
ATOM 857 N N . ARG A 1 107 ? -0.373 2.350 5.493 1.00 91.06 107 ARG A N 1
ATOM 858 C CA . ARG A 1 107 ? -1.807 2.569 5.719 1.00 91.06 107 ARG A CA 1
ATOM 859 C C . ARG A 1 107 ? -2.598 1.263 5.653 1.00 91.06 107 ARG A C 1
ATOM 861 O O . ARG A 1 107 ? -3.322 0.958 6.595 1.00 91.06 107 ARG A O 1
ATOM 868 N N . SER A 1 108 ? -2.396 0.477 4.593 1.00 88.81 108 SER A N 1
ATOM 869 C CA . SER A 1 108 ? -3.009 -0.845 4.432 1.00 88.81 108 SER A CA 1
ATOM 870 C C . SER A 1 108 ? -2.723 -1.737 5.641 1.00 88.81 108 SER A C 1
ATOM 872 O O . SER A 1 108 ? -3.657 -2.234 6.270 1.00 88.81 108 SER A O 1
ATOM 874 N N . CYS A 1 109 ? -1.451 -1.875 6.027 1.00 88.00 109 CYS A N 1
ATOM 875 C CA . CYS A 1 109 ? -1.047 -2.694 7.166 1.00 88.00 109 CYS A CA 1
ATOM 876 C C . CYS A 1 109 ? -1.690 -2.214 8.478 1.00 88.00 109 CYS A C 1
ATOM 878 O O . CYS A 1 109 ? -2.232 -3.037 9.214 1.00 88.00 109 CYS A O 1
ATOM 880 N N . LEU A 1 110 ? -1.712 -0.903 8.752 1.00 87.88 110 LEU A N 1
ATOM 881 C CA . LEU A 1 110 ? -2.365 -0.345 9.946 1.00 87.88 110 LEU A CA 1
ATOM 882 C C . LEU A 1 110 ? -3.863 -0.669 9.977 1.00 87.88 110 LEU A C 1
ATOM 884 O O . LEU A 1 110 ? -4.390 -1.021 11.030 1.00 87.88 110 LEU A O 1
ATOM 888 N N . HIS A 1 111 ? -4.551 -0.621 8.834 1.00 87.69 111 HIS A N 1
ATOM 889 C CA . HIS A 1 111 ? -5.970 -0.977 8.761 1.00 87.69 111 HIS A CA 1
ATOM 890 C C . HIS A 1 111 ? -6.232 -2.473 8.965 1.00 87.69 111 HIS A C 1
ATOM 892 O O . HIS A 1 111 ? -7.232 -2.819 9.596 1.00 87.69 111 HIS A O 1
ATOM 898 N N . THR A 1 112 ? -5.318 -3.366 8.558 1.00 84.38 112 THR A N 1
ATOM 899 C CA . THR A 1 112 ? -5.475 -4.812 8.829 1.00 84.38 112 THR A CA 1
ATOM 900 C C . THR A 1 112 ? -5.531 -5.153 10.322 1.00 84.38 112 THR A C 1
ATOM 902 O O . THR A 1 112 ? -6.169 -6.139 10.699 1.00 84.38 112 THR A O 1
ATOM 905 N N . HIS A 1 113 ? -4.935 -4.328 11.193 1.00 79.19 113 HIS A N 1
ATOM 906 C CA . HIS A 1 113 ? -5.009 -4.516 12.648 1.00 79.19 113 HIS A CA 1
ATOM 907 C C . HIS A 1 113 ? -6.451 -4.476 13.161 1.00 79.19 113 HIS A C 1
ATOM 909 O O . HIS A 1 113 ? -6.859 -5.329 13.953 1.00 79.19 113 HIS A O 1
ATOM 915 N N . PHE A 1 114 ? -7.251 -3.547 12.639 1.00 79.00 114 PHE A N 1
ATOM 916 C CA . PHE A 1 114 ? -8.654 -3.411 13.020 1.00 79.00 114 PHE A CA 1
ATOM 917 C C . PHE A 1 114 ? -9.488 -4.591 12.519 1.00 79.00 114 PHE A C 1
ATOM 919 O O . PHE A 1 114 ? -10.347 -5.072 13.250 1.00 79.00 114 PHE A O 1
ATOM 926 N N . ILE A 1 115 ? -9.155 -5.151 11.350 1.00 79.00 115 ILE A N 1
ATOM 927 C CA . ILE A 1 115 ? -9.781 -6.381 10.840 1.00 79.00 115 ILE A CA 1
ATOM 928 C C . ILE A 1 115 ? -9.471 -7.573 11.764 1.00 79.00 115 ILE A C 1
ATOM 930 O O . ILE A 1 115 ? -10.350 -8.371 12.077 1.00 79.00 115 ILE A O 1
ATOM 934 N N . ARG A 1 116 ? -8.248 -7.703 12.290 1.00 67.50 116 ARG A N 1
ATOM 935 C CA . ARG A 1 116 ? -7.921 -8.797 13.228 1.00 67.50 116 ARG A CA 1
ATOM 936 C C . ARG A 1 116 ? -8.628 -8.646 14.575 1.00 67.50 116 ARG A C 1
ATOM 938 O O . ARG A 1 116 ? -9.154 -9.626 15.099 1.00 67.50 116 ARG A O 1
ATOM 945 N N . ARG A 1 117 ? -8.695 -7.421 15.108 1.00 60.38 117 ARG A N 1
ATOM 946 C CA . ARG A 1 117 ? -9.407 -7.115 16.362 1.00 60.38 117 ARG A CA 1
ATOM 947 C C . ARG A 1 117 ? -10.900 -7.411 16.255 1.00 60.38 117 ARG A C 1
ATOM 949 O O . ARG A 1 117 ? -11.523 -7.787 17.245 1.00 60.38 117 ARG A O 1
ATOM 956 N N . THR A 1 118 ? -11.446 -7.297 15.044 1.00 53.94 118 THR A N 1
ATOM 957 C CA . THR A 1 118 ? -12.865 -7.542 14.814 1.00 53.94 118 THR A CA 1
ATOM 958 C C . THR A 1 118 ? -13.318 -8.983 15.031 1.00 53.94 118 THR A C 1
ATOM 960 O O . THR A 1 118 ? -14.489 -9.238 15.279 1.00 53.94 118 THR A O 1
ATOM 963 N N . SER A 1 119 ? -12.382 -9.931 15.029 1.00 52.03 119 SER A N 1
ATOM 964 C CA . SER A 1 119 ? -12.688 -11.337 15.277 1.00 52.03 119 SER A CA 1
ATOM 965 C C . SER A 1 119 ? -12.740 -11.714 16.765 1.00 52.03 119 SER A C 1
ATOM 967 O O . SER A 1 119 ? -13.211 -12.807 17.067 1.00 52.03 119 SER A O 1
ATOM 969 N N . SER A 1 120 ? -12.227 -10.880 17.686 1.00 52.19 120 SER A N 1
ATOM 970 C CA . SER A 1 120 ? -12.009 -11.267 19.096 1.00 52.19 120 SER A CA 1
ATOM 971 C C . SER A 1 120 ? -12.864 -10.522 20.125 1.00 52.19 120 SER A C 1
ATOM 973 O O . SER A 1 120 ? -13.033 -11.013 21.234 1.00 52.19 120 SER A O 1
ATOM 975 N N . ASN A 1 121 ? -13.438 -9.369 19.779 1.00 49.19 121 ASN A N 1
ATOM 976 C CA . ASN A 1 121 ? -14.395 -8.637 20.614 1.00 49.19 121 ASN A CA 1
ATOM 977 C C . ASN A 1 121 ? -15.463 -8.076 19.686 1.00 49.19 121 ASN A C 1
ATOM 979 O O . ASN A 1 121 ? -15.097 -7.244 18.866 1.00 49.19 121 ASN A O 1
ATOM 983 N N . SER A 1 122 ? -16.714 -8.547 19.785 1.00 48.31 122 SER A N 1
ATOM 984 C CA . SER A 1 122 ? -17.810 -8.275 18.836 1.00 48.31 122 SER A CA 1
ATOM 985 C C . SER A 1 122 ? -17.870 -6.798 18.413 1.00 48.31 122 SER A C 1
ATOM 987 O O . SER A 1 122 ? -18.429 -5.964 19.131 1.00 48.31 122 SER A O 1
ATOM 989 N N . PRO A 1 123 ? -17.286 -6.442 17.271 1.00 54.47 123 PRO A N 1
ATOM 990 C CA . PRO A 1 123 ? -17.389 -5.112 16.710 1.00 54.47 123 PRO A CA 1
ATOM 991 C C . PRO A 1 123 ? -18.759 -4.998 16.095 1.00 54.47 123 PRO A C 1
ATOM 993 O O . PRO A 1 123 ? -19.410 -5.991 15.765 1.00 54.47 123 PRO A O 1
ATOM 996 N N . THR A 1 124 ? -19.167 -3.767 15.855 1.00 60.78 124 THR A N 1
ATOM 997 C CA . THR A 1 124 ? -20.250 -3.582 14.903 1.00 60.78 124 THR A CA 1
ATOM 998 C C . THR A 1 124 ? -19.744 -4.014 13.523 1.00 60.78 124 THR A C 1
ATOM 1000 O O . THR A 1 124 ? -18.637 -3.634 13.133 1.00 60.78 124 THR A O 1
ATOM 1003 N N . ASP A 1 125 ? -20.542 -4.773 12.765 1.00 70.19 125 ASP A N 1
ATOM 1004 C CA . ASP A 1 125 ? -20.227 -5.182 11.379 1.00 70.19 125 ASP A CA 1
ATOM 1005 C C . ASP A 1 125 ? -19.739 -3.997 10.519 1.00 70.19 125 ASP A C 1
ATOM 1007 O O . ASP A 1 125 ? -18.935 -4.141 9.599 1.00 70.19 125 ASP A O 1
ATOM 1011 N N . ARG A 1 126 ? -20.178 -2.785 10.882 1.00 79.56 126 ARG A N 1
ATOM 1012 C CA . ARG A 1 126 ? -19.787 -1.506 10.291 1.00 79.56 126 ARG A CA 1
ATOM 1013 C C . ARG A 1 126 ? -18.303 -1.159 10.450 1.00 79.56 126 ARG A C 1
ATOM 1015 O O . ARG A 1 126 ? -17.702 -0.711 9.481 1.00 79.56 126 ARG A O 1
ATOM 1022 N N . GLU A 1 127 ? -17.711 -1.320 11.632 1.00 78.44 127 GLU A N 1
ATOM 1023 C CA . GLU A 1 127 ? -16.295 -0.973 11.864 1.00 78.44 127 GLU A CA 1
ATOM 1024 C C . GLU A 1 127 ? -15.360 -1.937 11.129 1.00 78.44 127 GLU A C 1
ATOM 1026 O O . GLU A 1 127 ? -14.338 -1.527 10.573 1.00 78.44 127 GLU A O 1
ATOM 1031 N N . GLN A 1 128 ? -15.739 -3.217 11.080 1.00 81.81 128 GLN A N 1
ATOM 1032 C CA . GLN A 1 128 ? -15.030 -4.221 10.296 1.00 81.81 128 GLN A CA 1
ATOM 1033 C C . GLN A 1 128 ? -15.117 -3.912 8.799 1.00 81.81 128 GLN A C 1
ATOM 1035 O O . GLN A 1 128 ? -14.091 -3.899 8.116 1.00 81.81 128 GLN A O 1
ATOM 1040 N N . ALA A 1 129 ? -16.322 -3.617 8.301 1.00 86.38 129 ALA A N 1
ATOM 1041 C CA . ALA A 1 129 ? -16.533 -3.222 6.915 1.00 86.38 129 ALA A CA 1
ATOM 1042 C C . ALA A 1 129 ? -15.717 -1.972 6.550 1.00 86.38 129 ALA A C 1
ATOM 1044 O O . ALA A 1 129 ? -15.039 -1.961 5.524 1.00 86.38 129 ALA A O 1
ATOM 1045 N N . GLU A 1 130 ? -15.707 -0.949 7.412 1.00 88.81 130 GLU A N 1
ATOM 1046 C CA . GLU A 1 130 ? -14.904 0.258 7.203 1.00 88.81 130 GLU A CA 1
ATOM 1047 C C . GLU A 1 130 ? -13.405 -0.064 7.130 1.00 88.81 130 GLU A C 1
ATOM 1049 O O . GLU A 1 130 ? -12.727 0.397 6.210 1.00 88.81 130 GLU A O 1
ATOM 1054 N N . ALA A 1 131 ? -12.878 -0.888 8.041 1.00 87.62 131 ALA A N 1
ATOM 1055 C CA . ALA A 1 131 ? -11.470 -1.282 8.024 1.00 87.62 131 ALA A CA 1
ATOM 1056 C C . ALA A 1 131 ? -11.089 -2.045 6.742 1.00 87.62 131 ALA A C 1
ATOM 1058 O O . ALA A 1 131 ? -10.038 -1.772 6.156 1.00 87.62 131 ALA A O 1
ATOM 1059 N N . ILE A 1 132 ? -11.949 -2.963 6.286 1.00 90.94 132 ILE A N 1
ATOM 1060 C CA . ILE A 1 132 ? -11.759 -3.714 5.037 1.00 90.94 132 ILE A CA 1
ATOM 1061 C C . ILE A 1 132 ? -11.737 -2.764 3.838 1.00 90.94 132 ILE A C 1
ATOM 1063 O O . ILE A 1 132 ? -10.787 -2.810 3.055 1.00 90.94 132 ILE A O 1
ATOM 1067 N N . ILE A 1 133 ? -12.730 -1.875 3.723 1.00 92.00 133 ILE A N 1
ATOM 1068 C CA . ILE A 1 133 ? -12.822 -0.898 2.629 1.00 92.00 133 ILE A CA 1
ATOM 1069 C C . ILE A 1 133 ? -11.567 -0.021 2.602 1.00 92.00 133 ILE A C 1
ATOM 1071 O O . ILE A 1 133 ? -10.921 0.094 1.567 1.00 92.00 133 ILE A O 1
ATOM 1075 N N . LYS A 1 134 ? -11.142 0.531 3.746 1.00 91.12 134 LYS A N 1
ATOM 1076 C CA . LYS A 1 134 ? -9.952 1.399 3.809 1.00 91.12 134 LYS A CA 1
ATOM 1077 C C . LYS A 1 134 ? -8.650 0.670 3.477 1.00 91.12 134 LYS A C 1
ATOM 1079 O O . LYS A 1 134 ? -7.748 1.264 2.871 1.00 91.12 134 LYS A O 1
ATOM 1084 N N . CYS A 1 135 ? -8.549 -0.601 3.856 1.00 91.94 135 CYS A N 1
ATOM 1085 C CA . CYS A 1 135 ? -7.419 -1.444 3.488 1.00 91.94 135 CYS A CA 1
ATOM 1086 C C . CYS A 1 135 ? -7.394 -1.680 1.968 1.00 91.94 135 CYS A C 1
ATOM 1088 O O . CYS A 1 135 ? -6.369 -1.435 1.329 1.00 91.94 135 CYS A O 1
ATOM 1090 N N . VAL A 1 136 ? -8.538 -2.039 1.373 1.00 94.00 136 VAL A N 1
ATOM 1091 C CA . VAL A 1 136 ? -8.672 -2.224 -0.080 1.00 94.00 136 VAL A CA 1
ATOM 1092 C C . VAL A 1 136 ? -8.415 -0.930 -0.851 1.00 94.00 136 VAL A C 1
ATOM 1094 O O . VAL A 1 136 ? -7.627 -0.957 -1.791 1.00 94.00 136 VAL A O 1
ATOM 1097 N N . ASP A 1 137 ? -8.954 0.213 -0.424 1.00 94.25 137 ASP A N 1
ATOM 1098 C CA . ASP A 1 137 ? -8.680 1.521 -1.040 1.00 94.25 137 ASP A CA 1
ATOM 1099 C C . ASP A 1 137 ? -7.170 1.807 -1.102 1.00 94.25 137 ASP A C 1
ATOM 1101 O O . ASP A 1 137 ? -6.637 2.308 -2.098 1.00 94.25 137 ASP A O 1
ATOM 1105 N N . SER A 1 138 ? -6.454 1.465 -0.027 1.00 92.81 138 SER A N 1
ATOM 1106 C CA . SER A 1 138 ? -5.002 1.640 0.059 1.00 92.81 138 SER A CA 1
ATOM 1107 C C . SER A 1 138 ? -4.264 0.695 -0.890 1.00 92.81 138 SER A C 1
ATOM 1109 O O . SER A 1 138 ? -3.336 1.123 -1.576 1.00 92.81 138 SER A O 1
ATOM 1111 N N . VAL A 1 139 ? -4.709 -0.559 -0.996 1.00 93.81 139 VAL A N 1
ATOM 1112 C CA . VAL A 1 139 ? -4.187 -1.542 -1.957 1.00 93.81 139 VAL A CA 1
ATOM 1113 C C . VAL A 1 139 ? -4.432 -1.102 -3.405 1.00 93.81 139 VAL A C 1
ATOM 1115 O O . VAL A 1 139 ? -3.506 -1.097 -4.215 1.00 93.81 139 VAL A O 1
ATOM 1118 N N . LEU A 1 140 ? -5.640 -0.652 -3.740 1.00 94.38 140 LEU A N 1
ATOM 1119 C CA . LEU A 1 140 ? -5.965 -0.155 -5.078 1.00 94.38 140 LEU A CA 1
ATOM 1120 C C . LEU A 1 140 ? -5.171 1.110 -5.419 1.00 94.38 140 LEU A C 1
ATOM 1122 O O . LEU A 1 140 ? -4.759 1.287 -6.566 1.00 94.38 140 LEU A O 1
ATOM 1126 N N . SER A 1 141 ? -4.887 1.965 -4.432 1.00 92.62 141 SER A N 1
ATOM 1127 C CA . SER A 1 141 ? -3.997 3.120 -4.616 1.00 92.62 141 SER A CA 1
ATOM 1128 C C . SER A 1 141 ? -2.581 2.685 -5.003 1.00 92.62 141 SER A C 1
ATOM 1130 O O . SER A 1 141 ? -1.992 3.269 -5.912 1.00 92.62 141 SER A O 1
ATOM 1132 N N . ILE A 1 142 ? -2.057 1.619 -4.383 1.00 91.00 142 ILE A N 1
ATOM 1133 C CA . ILE A 1 142 ? -0.772 1.014 -4.767 1.00 91.00 142 ILE A CA 1
ATOM 1134 C C . ILE A 1 142 ? -0.831 0.520 -6.215 1.00 91.00 142 ILE A C 1
ATOM 1136 O O . ILE A 1 142 ? 0.075 0.797 -6.994 1.00 91.00 142 ILE A O 1
ATOM 1140 N N . PHE A 1 143 ? -1.889 -0.185 -6.611 1.00 92.88 143 PHE A N 1
ATOM 1141 C CA . PHE A 1 143 ? -1.983 -0.746 -7.963 1.00 92.88 143 PHE A CA 1
ATOM 1142 C C . PHE A 1 143 ? -2.095 0.344 -9.036 1.00 92.88 143 PHE A C 1
ATOM 1144 O O . PHE A 1 143 ? -1.403 0.296 -10.056 1.00 92.88 143 PHE A O 1
ATOM 1151 N N . ASN A 1 144 ? -2.900 1.376 -8.777 1.00 90.25 144 ASN A N 1
ATOM 1152 C CA . ASN A 1 144 ? -3.031 2.537 -9.656 1.00 90.25 144 ASN A CA 1
ATOM 1153 C C . ASN A 1 144 ? -1.717 3.316 -9.802 1.00 90.25 144 ASN A C 1
ATOM 1155 O O . ASN A 1 144 ? -1.411 3.811 -10.891 1.00 90.25 144 ASN A O 1
ATOM 1159 N N . LEU A 1 145 ? -0.906 3.377 -8.743 1.00 87.12 145 LEU A N 1
ATOM 1160 C CA . LEU A 1 145 ? 0.403 4.022 -8.779 1.00 87.12 145 LEU A CA 1
ATOM 1161 C C . LEU A 1 145 ? 1.308 3.403 -9.857 1.00 87.12 145 LEU A C 1
ATOM 1163 O O . LEU A 1 145 ? 1.938 4.134 -10.615 1.00 87.12 145 LEU A O 1
ATOM 1167 N N . TYR A 1 146 ? 1.323 2.073 -9.984 1.00 86.00 146 TYR A N 1
ATOM 1168 C CA . TYR A 1 146 ? 2.110 1.387 -11.016 1.00 86.00 146 TYR A CA 1
ATOM 1169 C C . TYR A 1 146 ? 1.471 1.465 -12.403 1.00 86.00 146 TYR A C 1
ATOM 1171 O O . TYR A 1 146 ? 2.174 1.535 -13.414 1.00 86.00 146 TYR A O 1
ATOM 1179 N N . HIS A 1 147 ? 0.139 1.497 -12.468 1.00 84.12 147 HIS A N 1
ATOM 1180 C CA . HIS A 1 147 ? -0.578 1.598 -13.735 1.00 84.12 147 HIS A CA 1
ATOM 1181 C C . HIS A 1 147 ? -0.312 2.930 -14.455 1.00 84.12 147 HIS A C 1
ATOM 1183 O O . HIS A 1 147 ? -0.114 2.947 -15.673 1.00 84.12 147 HIS A O 1
ATOM 1189 N N . THR A 1 148 ? -0.230 4.031 -13.703 1.00 84.19 148 THR A N 1
ATOM 1190 C CA . THR A 1 148 ? -0.018 5.392 -14.237 1.00 84.19 148 THR A CA 1
ATOM 1191 C C . THR A 1 148 ? 1.430 5.688 -14.645 1.00 84.19 148 THR A C 1
ATOM 1193 O O . THR A 1 148 ? 1.718 6.758 -15.182 1.00 84.19 148 THR A O 1
ATOM 1196 N N . LEU A 1 149 ? 2.361 4.749 -14.444 1.00 83.62 149 LEU A N 1
ATOM 1197 C CA . LEU A 1 149 ? 3.760 4.933 -14.825 1.00 83.62 149 LEU A CA 1
ATOM 1198 C C . LEU A 1 149 ? 3.937 4.973 -16.343 1.00 83.62 149 LEU A C 1
ATOM 1200 O O . LEU A 1 149 ? 3.497 4.068 -17.054 1.00 83.62 149 LEU A O 1
ATOM 1204 N N . GLY A 1 150 ? 4.672 5.977 -16.826 1.00 83.12 150 GLY A N 1
ATOM 1205 C CA . GLY A 1 150 ? 5.163 6.013 -18.203 1.00 83.12 150 GLY A CA 1
ATOM 1206 C C . GLY A 1 150 ? 6.222 4.930 -18.482 1.00 83.12 150 GLY A C 1
ATOM 1207 O O . GLY A 1 150 ? 6.784 4.361 -17.539 1.00 83.12 150 GLY A O 1
ATOM 1208 N N . PRO A 1 151 ? 6.545 4.658 -19.761 1.00 83.75 151 PRO A N 1
ATOM 1209 C CA . PRO A 1 151 ? 7.404 3.536 -20.161 1.00 83.75 151 PRO A CA 1
ATOM 1210 C C . PRO A 1 151 ? 8.765 3.502 -19.455 1.00 83.75 151 PRO A C 1
ATOM 1212 O O . PRO A 1 151 ? 9.161 2.466 -18.931 1.00 83.75 151 PRO A O 1
ATOM 1215 N N . THR A 1 152 ? 9.440 4.650 -19.353 1.00 82.50 152 THR A N 1
ATOM 1216 C CA . THR A 1 152 ? 10.757 4.765 -18.703 1.00 82.50 152 THR A CA 1
ATOM 1217 C C . THR A 1 152 ? 10.724 4.351 -17.234 1.00 82.50 152 THR A C 1
ATOM 1219 O O . THR A 1 152 ? 11.639 3.695 -16.751 1.00 82.50 152 THR A O 1
ATOM 1222 N N . ARG A 1 153 ? 9.660 4.703 -16.504 1.00 80.88 153 ARG A N 1
ATOM 1223 C CA . ARG A 1 153 ? 9.542 4.357 -15.080 1.00 80.88 153 ARG A CA 1
ATOM 1224 C C . ARG A 1 153 ? 9.157 2.905 -14.869 1.00 80.88 153 ARG A C 1
ATOM 1226 O O . ARG A 1 153 ? 9.586 2.309 -13.892 1.00 80.88 153 ARG A O 1
ATOM 1233 N N . ARG A 1 154 ? 8.367 2.334 -15.782 1.00 87.25 154 ARG A N 1
ATOM 1234 C CA . ARG A 1 154 ? 8.077 0.896 -15.767 1.00 87.25 154 ARG A CA 1
ATOM 1235 C C . ARG A 1 154 ? 9.367 0.093 -15.905 1.00 87.25 154 ARG A C 1
ATOM 1237 O O . ARG A 1 154 ? 9.561 -0.843 -15.146 1.00 87.25 154 ARG A O 1
ATOM 1244 N N . ASP A 1 155 ? 10.272 0.508 -16.789 1.00 85.69 155 ASP A N 1
ATOM 1245 C CA . ASP A 1 155 ? 11.584 -0.133 -16.936 1.00 85.69 155 ASP A CA 1
ATOM 1246 C C . ASP A 1 155 ? 12.448 -0.009 -15.667 1.00 85.69 155 ASP A C 1
ATOM 1248 O O . ASP A 1 155 ? 13.123 -0.954 -15.273 1.00 85.69 155 ASP A O 1
ATOM 1252 N N . GLN A 1 156 ? 12.348 1.106 -14.938 1.00 85.75 156 GLN A N 1
ATOM 1253 C CA . GLN A 1 156 ? 13.053 1.270 -13.662 1.00 85.75 156 GLN A CA 1
ATOM 1254 C C . GLN A 1 156 ? 12.586 0.294 -12.572 1.00 85.75 156 GLN A C 1
ATOM 1256 O O . GLN A 1 156 ? 13.376 -0.040 -11.689 1.00 85.75 156 GLN A O 1
ATOM 1261 N N . LEU A 1 157 ? 11.346 -0.209 -12.636 1.00 86.50 157 LEU A N 1
ATOM 1262 C CA . LEU A 1 157 ? 10.837 -1.191 -11.669 1.00 86.50 157 LEU A CA 1
ATOM 1263 C C . LEU A 1 157 ? 11.634 -2.497 -11.675 1.00 86.50 157 LEU A C 1
ATOM 1265 O O . LEU A 1 157 ? 11.660 -3.190 -10.665 1.00 86.50 157 LEU A O 1
ATOM 1269 N N . ARG A 1 158 ? 12.314 -2.820 -12.780 1.00 87.69 158 ARG A N 1
ATOM 1270 C CA . ARG A 1 158 ? 13.169 -4.013 -12.902 1.00 87.69 158 ARG A CA 1
ATOM 1271 C C . ARG A 1 158 ? 14.326 -4.021 -11.907 1.00 87.69 158 ARG A C 1
ATOM 1273 O O . ARG A 1 158 ? 14.830 -5.077 -11.557 1.00 87.69 158 ARG A O 1
ATOM 1280 N N . TYR A 1 159 ? 14.734 -2.842 -11.447 1.00 86.19 159 TYR A N 1
ATOM 1281 C CA . TYR A 1 159 ? 15.841 -2.673 -10.510 1.00 86.19 159 TYR A CA 1
ATOM 1282 C C . TYR A 1 159 ? 15.377 -2.537 -9.060 1.00 86.19 159 TYR A C 1
ATOM 1284 O O . TYR A 1 159 ? 16.205 -2.360 -8.165 1.00 86.19 159 TYR A O 1
ATOM 1292 N N . PHE A 1 160 ? 14.066 -2.594 -8.808 1.00 84.12 160 PHE A N 1
ATOM 1293 C CA . PHE A 1 160 ? 13.563 -2.589 -7.444 1.00 84.12 160 PHE A CA 1
ATOM 1294 C C . PHE A 1 160 ? 13.848 -3.931 -6.761 1.00 84.12 160 PHE A C 1
ATOM 1296 O O . PHE A 1 160 ? 13.855 -4.984 -7.401 1.00 84.12 160 PHE A O 1
ATOM 1303 N N . PRO A 1 161 ? 14.072 -3.907 -5.442 1.00 84.50 161 PRO A N 1
ATOM 1304 C CA . PRO A 1 161 ? 14.380 -5.108 -4.684 1.00 84.50 161 PRO A CA 1
ATOM 1305 C C . PRO A 1 161 ? 13.203 -6.094 -4.680 1.00 84.50 161 PRO A C 1
ATOM 1307 O O . PRO A 1 161 ? 12.042 -5.694 -4.589 1.00 84.50 161 PRO A O 1
ATOM 1310 N N . GLY A 1 162 ? 13.516 -7.394 -4.686 1.00 84.81 162 GLY A N 1
ATOM 1311 C CA . GLY A 1 162 ? 12.544 -8.492 -4.763 1.00 84.81 162 GLY A CA 1
ATOM 1312 C C . GLY A 1 162 ? 11.390 -8.424 -3.758 1.00 84.81 162 GLY A C 1
ATOM 1313 O O . GLY A 1 162 ? 10.249 -8.758 -4.081 1.00 84.81 162 GLY A O 1
ATOM 1314 N N . PHE A 1 163 ? 11.650 -7.901 -2.552 1.00 84.75 163 PHE A N 1
ATOM 1315 C CA . PHE A 1 163 ? 10.627 -7.746 -1.512 1.00 84.75 163 PHE A CA 1
ATOM 1316 C C . PHE A 1 163 ? 9.447 -6.865 -1.954 1.00 84.75 163 PHE A C 1
ATOM 1318 O O . PHE A 1 163 ? 8.341 -7.037 -1.443 1.00 84.75 163 PHE A O 1
ATOM 1325 N N . LEU A 1 164 ? 9.653 -5.946 -2.907 1.00 88.56 164 LEU A N 1
ATOM 1326 C CA . LEU A 1 164 ? 8.581 -5.144 -3.487 1.00 88.56 164 LEU A CA 1
ATOM 1327 C C . LEU A 1 164 ? 7.491 -6.045 -4.076 1.00 88.56 164 LEU A C 1
ATOM 1329 O O . LEU A 1 164 ? 6.308 -5.877 -3.785 1.00 88.56 164 LEU A O 1
ATOM 1333 N N . PHE A 1 165 ? 7.895 -7.031 -4.874 1.00 90.62 165 PHE A N 1
ATOM 1334 C CA . PHE A 1 165 ? 6.979 -7.931 -5.572 1.00 90.62 165 PHE A CA 1
ATOM 1335 C C . PHE A 1 165 ? 6.298 -8.912 -4.614 1.00 90.62 165 PHE A C 1
ATOM 1337 O O . PHE A 1 165 ? 5.132 -9.261 -4.814 1.00 90.62 165 PHE A O 1
ATOM 1344 N N . VAL A 1 166 ? 6.974 -9.274 -3.520 1.00 89.94 166 VAL A N 1
ATOM 1345 C CA . VAL A 1 166 ? 6.368 -10.034 -2.417 1.00 89.94 166 VAL A CA 1
ATOM 1346 C C . VAL A 1 166 ? 5.240 -9.233 -1.767 1.00 89.94 166 VAL A C 1
ATOM 1348 O O . VAL A 1 166 ? 4.143 -9.757 -1.575 1.00 89.94 166 VAL A O 1
ATOM 1351 N N . ILE A 1 167 ? 5.463 -7.949 -1.479 1.00 90.06 167 ILE A N 1
ATOM 1352 C CA . ILE A 1 167 ? 4.426 -7.091 -0.896 1.00 90.06 167 ILE A CA 1
ATOM 1353 C C . ILE A 1 167 ? 3.263 -6.877 -1.875 1.00 90.06 167 ILE A C 1
ATOM 1355 O O . ILE A 1 167 ? 2.103 -6.946 -1.464 1.00 90.06 167 ILE A O 1
ATOM 1359 N N . LEU A 1 168 ? 3.537 -6.662 -3.167 1.00 92.62 168 LEU A N 1
ATOM 1360 C CA . LEU A 1 168 ? 2.482 -6.569 -4.183 1.00 92.62 168 LEU A CA 1
ATOM 1361 C C . LEU A 1 168 ? 1.648 -7.854 -4.2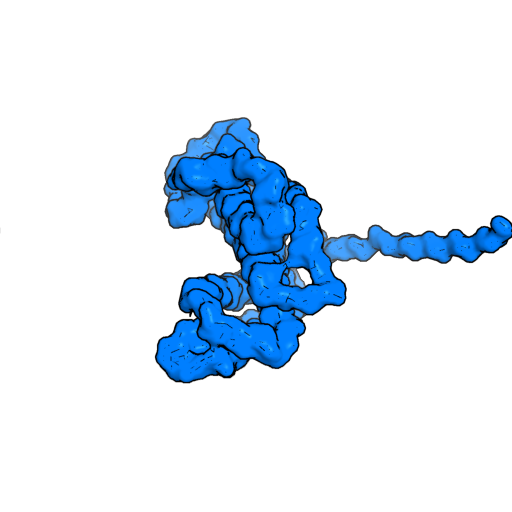47 1.00 92.62 168 LEU A C 1
ATOM 1363 O O . LEU A 1 168 ? 0.422 -7.781 -4.301 1.00 92.62 168 LEU A O 1
ATOM 1367 N N . SER A 1 169 ? 2.291 -9.019 -4.142 1.00 93.75 169 SER A N 1
ATOM 1368 C CA . SER A 1 169 ? 1.611 -10.320 -4.079 1.00 93.75 169 SER A CA 1
ATOM 1369 C C . SER A 1 169 ? 0.756 -10.481 -2.822 1.00 93.75 169 SER A C 1
ATOM 1371 O O . SER A 1 169 ? -0.350 -11.026 -2.887 1.00 93.75 169 SER A O 1
ATOM 1373 N N . PHE A 1 170 ? 1.228 -9.979 -1.677 1.00 91.25 170 PHE A N 1
ATOM 1374 C CA . PHE A 1 170 ? 0.439 -9.939 -0.447 1.00 91.25 170 PHE A CA 1
ATOM 1375 C C . PHE A 1 170 ? -0.802 -9.050 -0.609 1.00 91.25 170 PHE A C 1
ATOM 1377 O O . PHE A 1 170 ? -1.913 -9.494 -0.324 1.00 91.25 170 PHE A O 1
ATOM 1384 N N . CYS A 1 171 ? -0.636 -7.836 -1.142 1.00 93.88 171 CYS A N 1
ATOM 1385 C CA . CYS A 1 171 ? -1.741 -6.911 -1.406 1.00 93.88 171 CYS A CA 1
ATOM 1386 C C . CYS A 1 171 ? -2.760 -7.513 -2.389 1.00 93.88 171 CYS A C 1
ATOM 1388 O O . CYS A 1 171 ? -3.966 -7.422 -2.166 1.00 93.88 171 CYS A O 1
ATOM 1390 N N . ALA A 1 172 ? -2.282 -8.182 -3.442 1.00 95.50 172 ALA A N 1
ATOM 1391 C CA . ALA A 1 172 ? -3.114 -8.890 -4.412 1.00 95.50 172 ALA A CA 1
ATOM 1392 C C . ALA A 1 172 ? -3.950 -9.988 -3.747 1.00 95.50 172 ALA A C 1
ATOM 1394 O O . ALA A 1 172 ? -5.162 -10.069 -3.945 1.00 95.50 172 ALA A O 1
ATOM 1395 N N . SER A 1 173 ? -3.303 -10.805 -2.915 1.00 93.56 173 SER A N 1
ATOM 1396 C CA . SER A 1 173 ? -3.960 -11.884 -2.173 1.00 93.56 173 SER A CA 1
ATOM 1397 C C . SER A 1 173 ? -5.009 -11.345 -1.206 1.00 93.56 173 SER A C 1
ATOM 1399 O O . SER A 1 173 ? -6.101 -11.904 -1.111 1.00 93.56 173 SER A O 1
ATOM 1401 N N . PHE A 1 174 ? -4.704 -10.235 -0.530 1.00 93.00 174 PHE A N 1
ATOM 1402 C CA . PHE A 1 174 ? -5.648 -9.567 0.355 1.00 93.00 174 PHE A CA 1
ATOM 1403 C C . PHE A 1 174 ? -6.880 -9.060 -0.404 1.00 93.00 174 PHE A C 1
ATOM 1405 O O . PHE A 1 174 ? -7.993 -9.374 0.007 1.00 93.00 174 PHE A O 1
ATOM 1412 N N . LEU A 1 175 ? -6.703 -8.350 -1.528 1.00 95.38 175 LEU A N 1
ATOM 1413 C CA . LEU A 1 175 ? -7.819 -7.861 -2.350 1.00 95.38 175 LEU A CA 1
ATOM 1414 C C . LEU A 1 175 ? -8.724 -9.009 -2.811 1.00 95.38 175 LEU A C 1
ATOM 1416 O O . LEU A 1 175 ? -9.936 -8.962 -2.602 1.00 95.38 175 LEU A O 1
ATOM 1420 N N . MET A 1 176 ? -8.135 -10.057 -3.398 1.00 94.94 176 MET A N 1
ATOM 1421 C CA . MET A 1 176 ? -8.889 -11.228 -3.857 1.00 94.94 176 MET A CA 1
ATOM 1422 C C . MET A 1 176 ? -9.672 -11.858 -2.701 1.00 94.94 176 MET A C 1
ATOM 1424 O O . MET A 1 176 ? -10.865 -12.138 -2.829 1.00 94.94 176 MET A O 1
ATOM 1428 N N . LYS A 1 177 ? -9.034 -12.033 -1.537 1.00 92.38 177 LYS A N 1
ATOM 1429 C CA . LYS A 1 177 ? -9.703 -12.633 -0.383 1.00 92.38 177 LYS A CA 1
ATOM 1430 C C . LYS A 1 177 ? -10.805 -11.739 0.182 1.00 92.38 177 LYS A C 1
ATOM 1432 O O . LYS A 1 177 ? -11.852 -12.258 0.558 1.00 92.38 177 LYS A O 1
ATOM 1437 N N . ALA A 1 178 ? -10.597 -10.425 0.216 1.00 91.75 178 ALA A N 1
ATOM 1438 C CA . ALA A 1 178 ? -11.602 -9.469 0.662 1.00 91.75 178 ALA A CA 1
ATOM 1439 C C . ALA A 1 178 ? -12.853 -9.539 -0.225 1.00 91.75 178 ALA A C 1
ATOM 1441 O O . ALA A 1 178 ? -13.948 -9.698 0.304 1.00 91.75 178 ALA A O 1
ATOM 1442 N N . ILE A 1 179 ? -12.689 -9.536 -1.553 1.00 93.19 179 ILE A N 1
ATOM 1443 C CA . ILE A 1 179 ? -13.803 -9.653 -2.509 1.00 93.19 179 ILE A CA 1
ATOM 1444 C C . ILE A 1 179 ? -14.542 -10.991 -2.361 1.00 93.19 179 ILE A C 1
ATOM 1446 O O . ILE A 1 179 ? -15.769 -11.012 -2.379 1.00 93.19 179 ILE A O 1
ATOM 1450 N N . GLN A 1 180 ? -13.823 -12.105 -2.178 1.00 90.44 180 GLN A N 1
ATOM 1451 C CA . GLN A 1 180 ? -14.449 -13.421 -1.983 1.00 90.44 180 GLN A CA 1
ATOM 1452 C C . GLN A 1 180 ? -15.263 -13.515 -0.694 1.00 90.44 180 GLN A C 1
ATOM 1454 O O . GLN A 1 180 ? -16.327 -14.126 -0.681 1.00 90.44 180 GLN A O 1
ATOM 1459 N N . VAL A 1 181 ? -14.730 -12.977 0.405 1.00 88.50 181 VAL A N 1
ATOM 1460 C CA . VAL A 1 181 ? -15.341 -13.126 1.732 1.00 88.50 181 VAL A CA 1
ATOM 1461 C C . VAL A 1 181 ? -16.428 -12.077 1.966 1.00 88.50 181 VAL A C 1
ATOM 1463 O O . VAL A 1 181 ? -17.425 -12.374 2.616 1.00 88.50 181 VAL A O 1
ATOM 1466 N N . PHE A 1 182 ? -16.268 -10.872 1.415 1.00 89.12 182 PHE A N 1
ATOM 1467 C CA . PHE A 1 182 ? -17.158 -9.734 1.649 1.00 89.12 182 PHE A CA 1
ATOM 1468 C C . PHE A 1 182 ? -17.632 -9.080 0.339 1.00 89.12 182 PHE A C 1
ATOM 1470 O O . PHE A 1 182 ? -17.465 -7.871 0.166 1.00 89.12 182 PHE A O 1
ATOM 1477 N N . PRO A 1 183 ? -18.251 -9.829 -0.593 1.00 88.38 183 PRO A N 1
ATOM 1478 C CA . PRO A 1 183 ? -18.599 -9.308 -1.918 1.00 88.38 183 PRO A CA 1
ATOM 1479 C C . PRO A 1 183 ? -19.528 -8.089 -1.871 1.00 88.38 183 PRO A C 1
ATOM 1481 O O . PRO A 1 183 ? -19.396 -7.188 -2.690 1.00 88.38 183 PRO A O 1
ATOM 1484 N N . ALA A 1 184 ? -20.416 -8.012 -0.874 1.00 88.38 184 ALA A N 1
ATOM 1485 C CA . ALA A 1 184 ? -21.339 -6.890 -0.698 1.00 88.38 184 ALA A CA 1
ATOM 1486 C C . ALA A 1 184 ? -20.646 -5.540 -0.418 1.00 88.38 184 ALA A C 1
ATOM 1488 O O . ALA A 1 184 ? -21.260 -4.495 -0.615 1.00 88.38 184 ALA A O 1
ATOM 1489 N N . LEU A 1 185 ? -19.385 -5.544 0.033 1.00 89.94 185 LEU A N 1
ATOM 1490 C CA . LEU A 1 185 ? -18.620 -4.317 0.280 1.00 89.94 185 LEU A CA 1
ATOM 1491 C C . LEU A 1 185 ? -18.005 -3.729 -0.996 1.00 89.94 185 LEU A C 1
ATOM 1493 O O . LEU A 1 185 ? -17.558 -2.583 -0.980 1.00 89.94 185 LEU A O 1
ATOM 1497 N N . PHE A 1 186 ? -17.979 -4.492 -2.091 1.00 91.00 186 PHE A N 1
ATOM 1498 C CA . PHE A 1 186 ? -17.291 -4.119 -3.322 1.00 91.00 186 PHE A CA 1
ATOM 1499 C C . PHE A 1 186 ? -18.306 -3.981 -4.456 1.00 91.00 186 PHE A C 1
ATOM 1501 O O . PHE A 1 186 ? -18.730 -4.987 -5.020 1.00 91.00 186 PHE A O 1
ATOM 1508 N N . PRO A 1 187 ? -18.706 -2.751 -4.823 1.00 88.69 187 PRO A N 1
ATOM 1509 C CA . PRO A 1 187 ? -19.689 -2.541 -5.885 1.00 88.69 187 PRO A CA 1
ATOM 1510 C C . PRO A 1 187 ? -19.146 -2.870 -7.285 1.00 88.69 187 PRO A C 1
ATOM 1512 O O . PRO A 1 187 ? -19.923 -3.178 -8.187 1.00 88.69 187 PRO A O 1
ATOM 1515 N N . TYR A 1 188 ? -17.820 -2.831 -7.478 1.00 91.75 188 TYR A N 1
ATOM 1516 C CA . TYR A 1 188 ? -17.176 -3.005 -8.786 1.00 91.75 188 TYR A CA 1
ATOM 1517 C C . TYR A 1 188 ? -16.023 -4.029 -8.768 1.00 91.75 188 TYR A C 1
ATOM 1519 O O . TYR A 1 188 ? -14.933 -3.733 -9.266 1.00 91.75 188 TYR A O 1
ATOM 1527 N N . PRO A 1 189 ? -16.242 -5.265 -8.276 1.00 91.81 189 PRO A N 1
ATOM 1528 C CA . PRO A 1 189 ? -15.163 -6.228 -8.049 1.00 91.81 189 PRO A CA 1
ATOM 1529 C C . PRO A 1 189 ? -14.437 -6.603 -9.348 1.00 91.81 189 PRO A C 1
ATOM 1531 O O . PRO A 1 189 ? -13.224 -6.782 -9.359 1.00 91.81 189 PRO A O 1
ATOM 1534 N N . ASN A 1 190 ? -15.153 -6.636 -10.477 1.00 93.00 190 ASN A N 1
ATOM 1535 C CA . ASN A 1 190 ? -14.558 -6.902 -11.788 1.00 93.00 190 ASN A CA 1
ATOM 1536 C C . ASN A 1 190 ? -13.571 -5.809 -12.224 1.00 93.00 190 ASN A C 1
ATOM 1538 O O . ASN A 1 190 ? -12.560 -6.116 -12.850 1.00 93.00 190 ASN A O 1
ATOM 1542 N N . SER A 1 191 ? -13.843 -4.541 -11.900 1.00 93.50 191 SER A N 1
ATOM 1543 C CA . SER A 1 191 ? -12.939 -3.431 -12.224 1.00 93.50 191 SER A CA 1
ATOM 1544 C C . SER A 1 191 ? -11.660 -3.510 -11.390 1.00 93.50 191 SER A C 1
ATOM 1546 O O . SER A 1 191 ? -10.556 -3.384 -11.927 1.00 93.50 191 SER A O 1
ATOM 1548 N N . ASP A 1 192 ? -11.811 -3.786 -10.095 1.00 94.31 192 ASP A N 1
ATOM 1549 C CA . ASP A 1 192 ? -10.699 -3.912 -9.151 1.00 94.31 192 ASP A CA 1
ATOM 1550 C C . ASP A 1 192 ? -9.794 -5.100 -9.508 1.00 94.31 192 ASP A C 1
ATOM 1552 O O . ASP A 1 192 ? -8.566 -4.983 -9.534 1.00 94.31 192 ASP A O 1
ATOM 1556 N N . LEU A 1 193 ? -10.393 -6.232 -9.884 1.00 95.19 193 LEU A N 1
ATOM 1557 C CA . LEU A 1 193 ? -9.661 -7.415 -10.329 1.00 95.19 193 LEU A CA 1
ATOM 1558 C C . LEU A 1 193 ? -9.034 -7.226 -11.714 1.00 95.19 193 LEU A C 1
ATOM 1560 O O . LEU A 1 193 ? -7.916 -7.684 -11.937 1.00 95.19 193 LEU A O 1
ATOM 1564 N N . ALA A 1 194 ? -9.669 -6.482 -12.624 1.00 94.88 194 ALA A N 1
ATOM 1565 C CA . ALA A 1 194 ? -9.046 -6.114 -13.895 1.00 94.88 194 ALA A CA 1
ATOM 1566 C C . ALA A 1 194 ? -7.819 -5.208 -13.691 1.00 94.88 194 ALA A C 1
ATOM 1568 O O . ALA A 1 194 ? -6.829 -5.340 -14.413 1.00 94.88 194 ALA A O 1
ATOM 1569 N N . LEU A 1 195 ? -7.854 -4.295 -12.712 1.00 95.38 195 LEU A N 1
ATOM 1570 C CA . LEU A 1 195 ? -6.682 -3.501 -12.332 1.00 95.38 195 LEU A CA 1
ATOM 1571 C C . LEU A 1 195 ? -5.552 -4.394 -11.806 1.00 95.38 195 LEU A C 1
ATOM 1573 O O . LEU A 1 195 ? -4.402 -4.218 -12.212 1.00 95.38 195 LEU A O 1
ATOM 1577 N N . LEU A 1 196 ? -5.882 -5.374 -10.962 1.00 96.25 196 LEU A N 1
ATOM 1578 C CA . LEU A 1 196 ? -4.917 -6.354 -10.468 1.00 96.25 196 LEU A CA 1
ATOM 1579 C C . LEU A 1 196 ? -4.326 -7.215 -11.601 1.00 96.25 196 LEU A C 1
ATOM 1581 O O . LEU A 1 196 ? -3.114 -7.422 -11.633 1.00 96.25 196 LEU A O 1
ATOM 1585 N N . GLY A 1 197 ? -5.140 -7.650 -12.567 1.00 96.81 197 GLY A N 1
ATOM 1586 C CA . GLY A 1 197 ? -4.672 -8.378 -13.753 1.00 96.81 197 GLY A CA 1
ATOM 1587 C C . GLY A 1 197 ? -3.639 -7.579 -14.552 1.00 96.81 197 GLY A C 1
ATOM 1588 O O . GLY A 1 197 ? -2.546 -8.073 -14.822 1.00 96.81 197 GLY A O 1
ATOM 1589 N N . ARG A 1 198 ? -3.916 -6.294 -14.816 1.00 95.75 198 ARG A N 1
ATOM 1590 C CA . ARG A 1 198 ? -2.966 -5.395 -15.501 1.00 95.75 198 ARG A CA 1
ATOM 1591 C C . ARG A 1 198 ? -1.663 -5.195 -14.724 1.00 95.75 198 ARG A C 1
ATOM 1593 O O . ARG A 1 198 ? -0.602 -5.062 -15.330 1.00 95.75 198 ARG A O 1
ATOM 1600 N N . LEU A 1 199 ? -1.724 -5.143 -13.392 1.00 95.38 199 LEU A N 1
ATOM 1601 C CA . LEU A 1 199 ? -0.523 -5.079 -12.557 1.00 95.38 199 LEU A CA 1
ATOM 1602 C C . LEU A 1 199 ? 0.305 -6.364 -12.681 1.00 95.38 199 LEU A C 1
ATOM 1604 O O . LEU A 1 199 ? 1.525 -6.295 -12.808 1.00 95.38 199 LEU A O 1
ATOM 1608 N N . ALA A 1 200 ? -0.345 -7.524 -12.658 1.00 96.50 200 ALA A N 1
ATOM 1609 C CA . ALA A 1 200 ? 0.331 -8.809 -12.768 1.00 96.50 200 ALA A CA 1
ATOM 1610 C C . ALA A 1 200 ? 1.007 -8.982 -14.140 1.00 96.50 200 ALA A C 1
ATOM 1612 O O . ALA A 1 200 ? 2.166 -9.391 -14.206 1.00 96.50 200 ALA A O 1
ATOM 1613 N N . GLU A 1 201 ? 0.335 -8.576 -15.220 1.00 96.06 201 GLU A N 1
ATOM 1614 C CA . GLU A 1 201 ? 0.914 -8.512 -16.568 1.00 96.06 201 GLU A CA 1
ATOM 1615 C C . GLU A 1 201 ? 2.118 -7.566 -16.633 1.00 96.06 201 GLU A C 1
ATOM 1617 O O . GLU A 1 201 ? 3.151 -7.913 -17.210 1.00 96.06 201 GLU A O 1
ATOM 1622 N N . LEU A 1 202 ? 2.021 -6.389 -15.999 1.00 94.25 202 LEU A N 1
ATOM 1623 C CA . LEU A 1 202 ? 3.152 -5.471 -15.881 1.00 94.25 202 LEU A CA 1
ATOM 1624 C C . LEU A 1 202 ? 4.335 -6.161 -15.196 1.00 94.25 202 LEU A C 1
ATOM 1626 O O . LEU A 1 202 ? 5.434 -6.114 -15.737 1.00 94.25 202 LEU A O 1
ATOM 1630 N N . MET A 1 203 ? 4.113 -6.813 -14.050 1.00 94.62 203 MET A N 1
ATOM 1631 C CA . MET A 1 203 ? 5.155 -7.513 -13.287 1.00 94.62 203 MET A CA 1
ATOM 1632 C C . MET A 1 203 ? 5.823 -8.632 -14.097 1.00 94.62 203 MET A C 1
ATOM 1634 O O . MET A 1 203 ? 7.044 -8.772 -14.041 1.00 94.62 203 MET A O 1
ATOM 1638 N N . ILE A 1 204 ? 5.053 -9.375 -14.897 1.00 96.06 204 ILE A N 1
ATOM 1639 C CA . ILE A 1 204 ? 5.578 -10.374 -15.841 1.00 96.06 204 ILE A CA 1
ATOM 1640 C C . ILE A 1 204 ? 6.474 -9.711 -16.894 1.00 96.06 204 ILE A C 1
ATOM 1642 O O . ILE A 1 204 ? 7.553 -10.215 -17.186 1.00 96.06 204 ILE A O 1
ATOM 1646 N N . GLY A 1 205 ? 6.084 -8.545 -17.416 1.00 93.50 205 GLY A N 1
ATOM 1647 C CA . GLY A 1 205 ? 6.876 -7.789 -18.392 1.00 93.50 205 GLY A CA 1
ATOM 1648 C C . GLY A 1 205 ? 8.162 -7.148 -17.845 1.00 93.50 205 GLY A C 1
ATOM 1649 O O . GLY A 1 205 ? 8.964 -6.612 -18.622 1.00 93.50 205 GLY A O 1
ATOM 1650 N N . LEU A 1 206 ? 8.388 -7.176 -16.525 1.00 91.56 206 LEU A N 1
ATOM 1651 C CA . LEU A 1 206 ? 9.586 -6.601 -15.909 1.00 91.56 206 LEU A CA 1
ATOM 1652 C C . LEU A 1 206 ? 10.819 -7.506 -16.017 1.00 91.56 206 LEU A C 1
ATOM 1654 O O . LEU A 1 206 ? 11.928 -6.991 -15.982 1.00 91.56 206 LEU A O 1
ATOM 1658 N N . GLY A 1 207 ? 10.687 -8.817 -16.187 1.00 87.81 207 GLY A N 1
ATOM 1659 C CA . GLY A 1 207 ? 11.858 -9.693 -16.157 1.00 87.81 207 GLY A CA 1
ATOM 1660 C C . GLY A 1 207 ? 11.659 -11.012 -16.877 1.00 87.81 207 GLY A C 1
ATOM 1661 O O . GLY A 1 207 ? 10.606 -11.277 -17.450 1.00 87.81 207 GLY A O 1
ATOM 1662 N N . ASP A 1 208 ? 12.705 -11.830 -16.860 1.00 91.50 208 ASP A N 1
ATOM 1663 C CA . ASP A 1 208 ? 12.638 -13.210 -17.324 1.00 91.50 208 ASP A CA 1
ATOM 1664 C C . ASP A 1 208 ? 12.006 -14.127 -16.263 1.00 91.50 208 ASP A C 1
ATOM 1666 O O . ASP A 1 208 ? 11.630 -13.695 -15.172 1.00 91.50 208 ASP A O 1
ATOM 1670 N N . SER A 1 209 ? 11.909 -15.423 -16.566 1.00 90.62 209 SER A N 1
ATOM 1671 C CA . SER A 1 209 ? 11.255 -16.403 -15.694 1.00 90.62 209 SER A CA 1
ATOM 1672 C C . SER A 1 209 ? 11.910 -16.595 -14.321 1.00 90.62 209 SER A C 1
ATOM 1674 O O . SER A 1 209 ? 11.299 -17.214 -13.450 1.00 90.62 209 SER A O 1
ATOM 1676 N N . GLY A 1 210 ? 13.148 -16.123 -14.131 1.00 89.44 210 GLY A N 1
ATOM 1677 C CA . GLY A 1 210 ? 13.867 -16.196 -12.858 1.00 89.44 210 GLY A CA 1
ATOM 1678 C C . GLY A 1 210 ? 13.683 -14.959 -11.978 1.00 89.44 210 GLY A C 1
ATOM 1679 O O . GLY A 1 210 ? 14.045 -14.993 -10.806 1.00 89.44 210 GLY A O 1
ATOM 1680 N N . HIS A 1 211 ? 13.126 -13.877 -12.523 1.00 92.19 211 HIS A N 1
ATOM 1681 C CA . HIS A 1 211 ? 12.960 -12.619 -11.811 1.00 92.19 211 HIS A CA 1
ATOM 1682 C C . HIS A 1 211 ? 11.772 -12.663 -10.833 1.00 92.19 211 HIS A C 1
ATOM 1684 O O . HIS A 1 211 ? 10.674 -13.095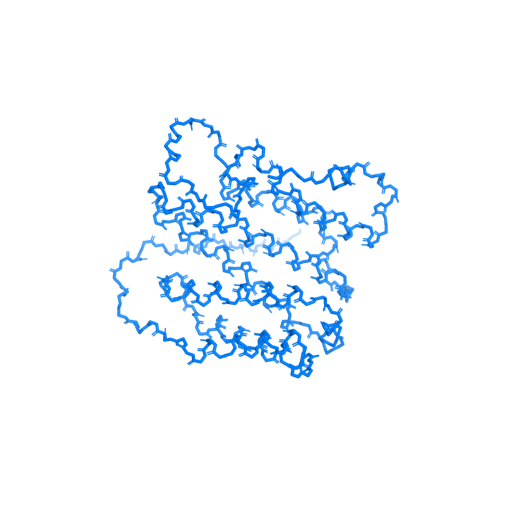 -11.191 1.00 92.19 211 HIS A O 1
ATOM 1690 N N . ASP A 1 212 ? 11.941 -12.126 -9.618 1.00 92.62 212 ASP A N 1
ATOM 1691 C CA . ASP A 1 212 ? 10.905 -12.130 -8.567 1.00 92.62 212 ASP A CA 1
ATOM 1692 C C . ASP A 1 212 ? 9.577 -11.512 -9.031 1.00 92.62 212 ASP A C 1
ATOM 1694 O O . ASP A 1 212 ? 8.497 -12.002 -8.691 1.00 92.62 212 ASP A O 1
ATOM 1698 N N . ALA A 1 213 ? 9.651 -10.453 -9.846 1.00 93.62 213 ALA A N 1
ATOM 1699 C CA . ALA A 1 213 ? 8.482 -9.823 -10.462 1.00 93.62 213 ALA A CA 1
ATOM 1700 C C . ALA A 1 213 ? 7.707 -10.790 -11.366 1.00 93.62 213 ALA A C 1
ATOM 1702 O O . ALA A 1 213 ? 6.484 -10.876 -11.262 1.00 93.62 213 ALA A O 1
ATOM 1703 N N . PHE A 1 214 ? 8.415 -11.545 -12.212 1.00 95.56 214 PHE A N 1
ATOM 1704 C CA . PHE A 1 214 ? 7.802 -12.498 -13.129 1.00 95.56 214 PHE A CA 1
ATOM 1705 C C . PHE A 1 214 ? 7.099 -13.615 -12.364 1.00 95.56 214 PHE A C 1
ATOM 1707 O O . PHE A 1 214 ? 5.937 -13.929 -12.636 1.00 95.56 214 PHE A O 1
ATOM 1714 N N . ILE A 1 215 ? 7.790 -14.187 -11.374 1.00 95.25 215 ILE A N 1
ATOM 1715 C CA . ILE A 1 215 ? 7.260 -15.259 -10.528 1.00 95.25 215 ILE A CA 1
ATOM 1716 C C . ILE A 1 215 ? 6.003 -14.768 -9.804 1.00 95.25 215 ILE A C 1
ATOM 1718 O O . ILE A 1 215 ? 4.948 -15.398 -9.883 1.00 95.25 215 ILE A O 1
ATOM 1722 N N . SER A 1 216 ? 6.094 -13.602 -9.163 1.00 95.00 216 SER A N 1
ATOM 1723 C CA . SER A 1 216 ? 4.992 -12.980 -8.427 1.00 95.00 216 SER A CA 1
ATOM 1724 C C . SER A 1 216 ? 3.791 -12.668 -9.328 1.00 95.00 216 SER A C 1
ATOM 1726 O O . SER A 1 216 ? 2.664 -13.034 -9.002 1.00 95.00 216 SER A O 1
ATOM 1728 N N . GLY A 1 217 ? 4.017 -12.056 -10.495 1.00 96.25 217 GLY A N 1
ATOM 1729 C CA . GLY A 1 217 ? 2.953 -11.725 -11.448 1.00 96.25 217 GLY A CA 1
ATOM 1730 C C . GLY A 1 217 ? 2.255 -12.971 -11.996 1.00 96.25 217 GLY A C 1
ATOM 1731 O O . GLY A 1 217 ? 1.027 -13.030 -12.037 1.00 96.25 217 GLY A O 1
ATOM 1732 N N . THR A 1 218 ? 3.020 -14.018 -12.314 1.00 96.88 218 THR A N 1
ATOM 1733 C CA . THR A 1 218 ? 2.469 -15.305 -12.770 1.00 96.88 218 THR A CA 1
ATOM 1734 C C . THR A 1 218 ? 1.596 -15.958 -11.698 1.00 96.88 218 THR A C 1
ATOM 1736 O O . THR A 1 218 ? 0.524 -16.485 -12.002 1.00 96.88 218 THR A O 1
ATOM 1739 N N . LEU A 1 219 ? 2.025 -15.917 -10.432 1.00 95.94 219 LEU A N 1
ATOM 1740 C CA . LEU A 1 219 ? 1.240 -16.443 -9.313 1.00 95.94 219 LEU A CA 1
ATOM 1741 C C . LEU A 1 219 ? -0.072 -15.674 -9.123 1.00 95.94 219 LEU A C 1
ATOM 1743 O O . LEU A 1 219 ? -1.109 -16.304 -8.920 1.00 95.94 219 LEU A O 1
ATOM 1747 N N . ILE A 1 220 ? -0.040 -14.342 -9.239 1.00 96.94 220 ILE A N 1
ATOM 1748 C CA . ILE A 1 220 ? -1.239 -13.500 -9.150 1.00 96.94 220 ILE A CA 1
ATOM 1749 C C . ILE A 1 220 ? -2.240 -13.866 -10.251 1.00 96.94 220 ILE A C 1
ATOM 1751 O O . ILE A 1 220 ? -3.392 -14.145 -9.926 1.00 96.94 220 ILE A O 1
ATOM 1755 N N . LEU A 1 221 ? -1.816 -13.929 -11.522 1.00 96.88 221 LEU A N 1
ATOM 1756 C CA . LEU A 1 221 ? -2.714 -14.308 -12.625 1.00 96.88 221 LEU A CA 1
ATOM 1757 C C . LEU A 1 221 ? -3.306 -15.702 -12.414 1.00 96.88 221 LEU A C 1
ATOM 1759 O O . LEU A 1 221 ? -4.515 -15.886 -12.508 1.00 96.88 221 LEU A O 1
ATOM 1763 N N . ARG A 1 222 ? -2.479 -16.669 -12.005 1.00 96.19 222 ARG A N 1
ATOM 1764 C CA . ARG A 1 222 ? -2.947 -18.031 -11.725 1.00 96.19 222 ARG A CA 1
ATOM 1765 C C . ARG A 1 222 ? -3.976 -18.085 -10.592 1.00 96.19 222 ARG A C 1
ATOM 1767 O O . ARG A 1 222 ? -4.811 -18.988 -10.578 1.00 96.19 222 ARG A O 1
ATOM 1774 N N . HIS A 1 223 ? -3.880 -17.196 -9.606 1.00 94.44 223 HIS A N 1
ATOM 1775 C CA . HIS A 1 223 ? -4.875 -17.086 -8.540 1.00 94.44 223 HIS A CA 1
ATOM 1776 C C . HIS A 1 223 ? -6.150 -16.395 -9.023 1.00 94.44 223 HIS A C 1
ATOM 1778 O O . HIS A 1 223 ? -7.229 -16.880 -8.688 1.00 94.44 223 HIS A O 1
ATOM 1784 N N . LEU A 1 224 ? -6.037 -15.348 -9.848 1.00 94.19 224 LEU A N 1
ATOM 1785 C CA . LEU A 1 224 ? -7.185 -14.710 -10.496 1.00 94.19 224 LEU A CA 1
ATOM 1786 C C . LEU A 1 224 ? -7.989 -15.706 -11.337 1.00 94.19 224 LEU A C 1
ATOM 1788 O O . LEU A 1 224 ? -9.203 -15.775 -11.192 1.00 94.19 224 LEU A O 1
ATOM 1792 N N . ASP A 1 225 ? -7.320 -16.519 -12.155 1.00 93.19 225 ASP A N 1
ATOM 1793 C CA . ASP A 1 225 ? -7.980 -17.486 -13.046 1.00 93.19 225 ASP A CA 1
ATOM 1794 C C . ASP A 1 225 ? -8.752 -18.571 -12.282 1.00 93.19 225 ASP A C 1
ATOM 1796 O O . ASP A 1 225 ? -9.715 -19.145 -12.785 1.00 93.19 225 ASP A O 1
ATOM 1800 N N . LYS A 1 226 ? -8.316 -18.874 -11.055 1.00 91.44 226 LYS A N 1
ATOM 1801 C CA . LYS A 1 226 ? -8.954 -19.851 -10.161 1.00 91.44 226 LYS A CA 1
ATOM 1802 C C . LYS A 1 226 ? -9.989 -19.223 -9.234 1.00 91.44 226 LYS A C 1
ATOM 1804 O O . LYS A 1 226 ? -10.578 -19.931 -8.418 1.00 91.44 226 LYS A O 1
ATOM 1809 N N . MET A 1 227 ? -10.152 -17.906 -9.283 1.00 89.56 227 MET A N 1
ATOM 1810 C CA . MET A 1 227 ? -11.044 -17.188 -8.394 1.00 89.56 227 MET A CA 1
ATOM 1811 C C . MET A 1 227 ? -12.488 -17.446 -8.826 1.00 89.56 227 MET A C 1
ATOM 1813 O O . MET A 1 227 ? -12.956 -16.931 -9.837 1.00 89.56 227 MET A O 1
ATOM 1817 N N . GLU A 1 228 ? -13.214 -18.234 -8.039 1.00 80.06 228 GLU A N 1
ATOM 1818 C CA . GLU A 1 228 ? -14.661 -18.339 -8.194 1.00 80.06 228 GLU A CA 1
ATOM 1819 C C . GLU A 1 228 ? -15.295 -17.032 -7.712 1.00 80.06 228 GLU A C 1
ATOM 1821 O O . GLU A 1 228 ? -15.147 -16.642 -6.549 1.00 80.06 228 GLU A O 1
ATOM 1826 N N . MET A 1 229 ? -15.970 -16.323 -8.619 1.00 72.69 229 MET A N 1
ATOM 1827 C CA . MET A 1 229 ? -16.726 -15.132 -8.251 1.00 72.69 229 MET A CA 1
ATOM 1828 C C . MET A 1 229 ? -17.987 -15.560 -7.505 1.00 72.69 229 MET A C 1
ATOM 1830 O O . MET A 1 229 ? -18.732 -16.401 -8.022 1.00 72.69 229 MET A O 1
ATOM 1834 N N . PRO A 1 230 ? -18.286 -14.972 -6.335 1.00 63.25 230 PRO A N 1
ATOM 1835 C CA . PRO A 1 230 ? -19.575 -15.185 -5.703 1.00 63.25 230 PRO A CA 1
ATOM 1836 C C . PRO A 1 230 ? -20.667 -14.711 -6.669 1.00 63.25 230 PRO A C 1
ATOM 1838 O O . PRO A 1 230 ? -20.747 -13.539 -7.037 1.00 63.25 230 PRO A O 1
ATOM 1841 N N . THR A 1 231 ? -21.478 -15.654 -7.146 1.00 53.47 231 THR A N 1
ATOM 1842 C CA . THR A 1 231 ? -22.634 -15.353 -7.994 1.00 53.47 231 THR A CA 1
ATOM 1843 C C . THR A 1 231 ? -23.640 -14.601 -7.126 1.00 53.47 231 THR A C 1
ATOM 1845 O O . THR A 1 231 ? -23.890 -15.043 -6.011 1.00 53.47 231 THR A O 1
ATOM 1848 N N . ASN A 1 232 ? -24.181 -13.471 -7.604 1.00 49.31 232 ASN A N 1
ATOM 1849 C CA . ASN A 1 232 ? -25.122 -12.582 -6.897 1.00 49.31 232 ASN A CA 1
ATOM 1850 C C . ASN A 1 232 ? -26.376 -13.313 -6.358 1.00 49.31 232 ASN A C 1
ATOM 1852 O O . ASN A 1 232 ? -27.471 -13.191 -6.903 1.00 49.31 232 ASN A O 1
ATOM 1856 N N . GLN A 1 233 ? -26.233 -14.064 -5.273 1.00 40.41 233 GLN A N 1
ATOM 1857 C CA . GLN A 1 233 ? -27.298 -14.718 -4.526 1.00 40.41 233 GLN A CA 1
ATOM 1858 C C . GLN A 1 233 ? -27.034 -14.450 -3.046 1.00 40.41 233 GLN A C 1
ATOM 1860 O O . GLN A 1 233 ? -26.419 -15.261 -2.372 1.00 40.41 233 GLN A O 1
ATOM 1865 N N . HIS A 1 234 ? -27.398 -13.240 -2.613 1.00 41.03 234 HIS A N 1
ATOM 1866 C CA . HIS A 1 234 ? -27.711 -12.786 -1.245 1.00 41.03 234 HIS A CA 1
ATOM 1867 C C . HIS A 1 234 ? -27.434 -11.277 -1.136 1.00 41.03 234 HIS A C 1
ATOM 1869 O O . HIS A 1 234 ? -26.607 -10.815 -0.356 1.00 41.03 234 HIS A O 1
ATOM 1875 N N . VAL A 1 235 ? -28.157 -10.485 -1.935 1.00 42.47 235 VAL A N 1
ATOM 1876 C CA . VAL A 1 235 ? -28.305 -9.036 -1.713 1.00 42.47 235 VAL A CA 1
ATOM 1877 C C . VAL A 1 235 ? -29.556 -8.823 -0.855 1.00 42.47 235 VAL A C 1
ATOM 1879 O O . VAL A 1 235 ? -30.510 -8.186 -1.270 1.00 42.47 235 VAL A O 1
ATOM 1882 N N . GLU A 1 236 ? -29.600 -9.429 0.331 1.00 38.28 236 GLU A N 1
ATOM 1883 C CA . GLU A 1 236 ? -30.682 -9.222 1.305 1.00 38.28 236 GLU A CA 1
ATOM 1884 C C . GLU A 1 236 ? -30.106 -9.233 2.726 1.00 38.28 236 GLU A C 1
ATOM 1886 O O . GLU A 1 236 ? -30.356 -10.141 3.510 1.00 38.28 236 GLU A O 1
ATOM 1891 N N . SER A 1 237 ? -29.277 -8.235 3.050 1.00 40.62 237 SER A N 1
ATOM 1892 C CA . SER A 1 237 ? -28.972 -7.877 4.454 1.00 40.62 237 SER A CA 1
ATOM 1893 C C . SER A 1 237 ? -28.197 -6.564 4.646 1.00 40.62 237 SER A C 1
ATOM 1895 O O . SER A 1 237 ? -28.158 -6.062 5.763 1.00 40.62 237 SER A O 1
ATOM 1897 N N . PHE A 1 238 ? -27.661 -5.932 3.594 1.00 44.25 238 PHE A N 1
ATOM 1898 C CA . PHE A 1 238 ? -26.843 -4.707 3.719 1.00 44.25 238 PHE A CA 1
ATOM 1899 C C . PHE A 1 238 ? -27.473 -3.419 3.145 1.00 44.25 238 PHE A C 1
ATOM 1901 O O . PHE A 1 238 ? -26.767 -2.466 2.832 1.00 44.25 238 PHE A O 1
ATOM 1908 N N . ASN A 1 239 ? -28.807 -3.317 3.075 1.00 34.44 239 ASN A N 1
ATOM 1909 C CA . ASN A 1 239 ? -29.510 -2.109 2.589 1.00 34.44 239 ASN A CA 1
ATOM 1910 C C . ASN A 1 239 ? -29.426 -0.871 3.523 1.00 34.44 239 ASN A C 1
ATOM 1912 O O . ASN A 1 239 ? -30.171 0.087 3.341 1.00 34.44 239 ASN A O 1
ATOM 1916 N N . GLY A 1 240 ? -28.542 -0.858 4.526 1.00 37.97 240 GLY A N 1
ATOM 1917 C CA . GLY A 1 240 ? -28.461 0.215 5.527 1.00 37.97 240 GLY A CA 1
ATOM 1918 C C . GLY A 1 240 ? -27.346 1.250 5.340 1.00 37.97 240 GLY A C 1
ATOM 1919 O O . GLY A 1 240 ? -27.296 2.209 6.105 1.00 37.97 240 GLY A O 1
ATOM 1920 N N . LEU A 1 241 ? -26.428 1.078 4.384 1.00 43.03 241 LEU A N 1
ATOM 1921 C CA . LEU A 1 241 ? -25.230 1.925 4.273 1.00 43.03 241 LEU A CA 1
ATOM 1922 C C . LEU A 1 241 ? -25.024 2.421 2.835 1.00 43.03 241 LEU A C 1
ATOM 1924 O O . LEU A 1 241 ? -24.073 2.040 2.159 1.00 43.03 241 LEU A O 1
ATOM 1928 N N . GLN A 1 242 ? -25.911 3.305 2.371 1.00 33.94 242 GLN A N 1
ATOM 1929 C CA . GLN A 1 242 ? -25.562 4.211 1.273 1.00 33.94 242 GLN A CA 1
ATOM 1930 C C . GLN A 1 242 ? -24.626 5.315 1.806 1.00 33.94 242 GLN A C 1
ATOM 1932 O O . GLN A 1 242 ? -24.916 5.898 2.856 1.00 33.94 242 GLN A O 1
ATOM 1937 N N . PRO A 1 243 ? -23.523 5.648 1.113 1.00 32.72 243 PRO A N 1
ATOM 1938 C CA . PRO A 1 243 ? -22.780 6.874 1.379 1.00 32.72 243 PRO A CA 1
ATOM 1939 C C . PRO A 1 243 ? -23.684 8.068 1.053 1.00 32.72 243 PRO A C 1
ATOM 1941 O O . PRO A 1 243 ? -24.238 8.132 -0.042 1.00 32.72 243 PRO A O 1
ATOM 1944 N N . GLN A 1 244 ? -23.854 9.004 1.990 1.00 32.53 244 GLN A N 1
ATOM 1945 C CA . GLN A 1 244 ? -24.570 10.246 1.705 1.00 32.53 244 GLN A CA 1
ATOM 1946 C C . GLN A 1 244 ? -23.827 11.036 0.620 1.00 32.53 244 GLN A C 1
ATOM 1948 O O . GLN A 1 244 ? -22.731 11.547 0.847 1.00 32.53 244 GLN A O 1
ATOM 1953 N N . GLU A 1 245 ? -24.451 11.154 -0.549 1.00 33.81 245 GLU A N 1
ATOM 1954 C CA . GLU A 1 245 ? -24.201 12.248 -1.481 1.00 33.81 245 GLU A CA 1
ATOM 1955 C C . GLU A 1 245 ? -24.616 13.562 -0.807 1.00 33.81 245 GLU A C 1
ATOM 1957 O O . GLU A 1 245 ? -25.737 13.688 -0.312 1.00 33.81 245 GLU A O 1
ATOM 1962 N N . GLY A 1 246 ? -23.721 14.551 -0.772 1.00 29.05 246 GLY A N 1
ATOM 1963 C CA . GLY A 1 246 ? -24.082 15.869 -0.260 1.00 29.05 246 GLY A CA 1
ATOM 1964 C C . GLY A 1 246 ? -22.916 16.799 0.035 1.00 29.05 246 GLY A C 1
ATOM 1965 O O . GLY A 1 246 ? -22.645 17.087 1.195 1.00 29.05 246 GLY A O 1
ATOM 1966 N N . LEU A 1 247 ? -22.288 17.354 -1.005 1.00 28.48 247 LEU A N 1
ATOM 1967 C CA . LEU A 1 247 ? -21.901 18.766 -0.964 1.00 28.48 247 LEU A CA 1
ATOM 1968 C C . LEU A 1 247 ? -21.907 19.344 -2.383 1.00 28.48 247 LEU A C 1
ATOM 1970 O O . LEU A 1 247 ? -20.923 19.290 -3.115 1.00 28.48 247 LEU A O 1
ATOM 1974 N N . VAL A 1 248 ? -23.060 19.891 -2.768 1.00 32.50 248 VAL A N 1
ATOM 1975 C CA . VAL A 1 248 ? -23.181 20.802 -3.907 1.00 32.50 248 VAL A CA 1
ATOM 1976 C C . VAL A 1 248 ? -22.478 22.097 -3.508 1.00 32.50 248 VAL A C 1
ATOM 1978 O O . VAL A 1 248 ? -22.968 22.840 -2.658 1.00 32.50 248 VAL A O 1
ATOM 1981 N N . ILE A 1 249 ? -21.311 22.357 -4.093 1.00 33.44 249 ILE A N 1
ATOM 1982 C CA . ILE A 1 249 ? -20.668 23.668 -4.012 1.00 33.44 249 ILE A CA 1
ATOM 1983 C C . ILE A 1 249 ? -21.455 24.592 -4.943 1.00 33.44 249 ILE A C 1
ATOM 1985 O O . ILE A 1 249 ? -21.355 24.504 -6.164 1.00 33.44 249 ILE A O 1
ATOM 1989 N N . SER A 1 250 ? -22.276 25.449 -4.342 1.00 30.92 250 SER A N 1
ATOM 1990 C CA . SER A 1 250 ? -22.913 26.579 -5.011 1.00 30.92 250 SER A CA 1
ATOM 1991 C C . SER A 1 250 ? -21.841 27.613 -5.348 1.00 30.92 250 SER A C 1
ATOM 1993 O O . SER A 1 250 ? -21.416 28.375 -4.482 1.00 30.92 250 SER A O 1
ATOM 1995 N N . THR A 1 251 ? -21.390 27.642 -6.598 1.00 34.72 251 THR A N 1
ATOM 1996 C CA . THR A 1 251 ? -20.684 28.796 -7.161 1.00 34.72 251 THR A CA 1
ATOM 1997 C C . THR A 1 251 ? -21.721 29.847 -7.536 1.00 34.72 251 THR A C 1
ATOM 1999 O O . THR A 1 251 ? -22.405 29.695 -8.547 1.00 34.72 251 THR A O 1
ATOM 2002 N N . ASP A 1 252 ? -21.841 30.896 -6.726 1.00 31.25 252 ASP A N 1
ATOM 2003 C CA . ASP A 1 252 ? -22.506 32.132 -7.137 1.00 31.25 252 ASP A CA 1
ATOM 2004 C C . ASP A 1 252 ? -21.441 33.236 -7.204 1.00 31.25 252 ASP A C 1
ATOM 2006 O O . ASP A 1 252 ? -21.117 33.902 -6.221 1.00 31.25 252 ASP A O 1
ATOM 2010 N N . GLU A 1 253 ? -20.823 33.354 -8.380 1.00 35.75 253 GLU A N 1
ATOM 2011 C CA . GLU A 1 253 ? -20.103 34.550 -8.800 1.00 35.75 253 GLU A CA 1
ATOM 2012 C C . GLU A 1 253 ? -21.123 35.527 -9.396 1.00 35.75 253 GLU A C 1
ATOM 2014 O O . GLU A 1 253 ? -21.637 35.323 -10.498 1.00 35.75 253 GLU A O 1
ATOM 2019 N N . ARG A 1 254 ? -21.374 36.640 -8.702 1.00 37.66 254 ARG A N 1
ATOM 2020 C CA . ARG A 1 254 ? -21.900 37.856 -9.330 1.00 37.66 254 ARG A CA 1
ATOM 2021 C C . ARG A 1 254 ? -21.088 39.068 -8.905 1.00 37.66 254 ARG A C 1
ATOM 2023 O O . ARG A 1 254 ? -21.300 39.648 -7.849 1.00 37.66 254 ARG A O 1
ATOM 2030 N N . VAL A 1 255 ? -20.150 39.402 -9.787 1.00 40.44 255 VAL A N 1
ATOM 2031 C CA . VAL A 1 255 ? -19.930 40.730 -10.379 1.00 40.44 255 VAL A CA 1
ATOM 2032 C C . VAL A 1 255 ? -20.625 41.886 -9.652 1.00 40.44 255 VAL A C 1
ATOM 2034 O O . VAL A 1 255 ? -21.840 42.060 -9.770 1.00 40.44 255 VAL A O 1
ATOM 2037 N N . SER A 1 256 ? -19.822 42.739 -9.020 1.00 45.12 256 SER A N 1
ATOM 2038 C CA . SER A 1 256 ? -19.888 44.208 -9.105 1.00 45.12 256 SER A CA 1
ATOM 2039 C C . SER A 1 256 ? -18.552 44.791 -8.662 1.00 45.12 256 SER A C 1
ATOM 2041 O O . SER A 1 256 ? -18.051 44.343 -7.608 1.00 45.12 256 SER A O 1
#

Organism: NCBI:txid595503

Secondary structure (DSSP, 8-state):
-PPPHHHHHGGGS-TTGGGSHHHHHHHHHHHHHHHHHHHHTT-GGGTTTTS---TT--------PPPHHHHHHHHHHHHHHTGGGG--SS---HHHHHHHHHHHHHHHHHHHHHHHHTTTS---HHHHHHHHHHHHHHHHHHHHHHHT--HHHHHHGGGS-THHHHHHHHHHHHHHHHHHH-GGG-S-HHHHHHHHHHHHHHHHTTS-TTSHHHHHHHHHHHHHHT-----S---SS-TT----------------

Foldseek 3Di:
DADDPVLVCLVVPDVVQCVDPLSVLVVLLSVLVCLLVVLCVQPVCSVCLVDQPPLPPPPPDPRRHQALVNLVVSLVVSCVVCVVLVDCPPPNDLSSLVSLLSSLLSQLSVLVSQCSVCVRDPDDPVRNLVSLLSNLVSLLSNLVSQVPDDPVSLQVVLVDDLVVLVSNLVSLVSLLVSCQVPVVSDPCSVVSLVSLLVCLVSLCVRDPPPRSSNVSSVVSVVVSVVRDHPDPDDPPDPPPDDDDDDDDDDDDDDDD

Radius of gyration: 20.62 Å; chains: 1; bounding box: 51×64×51 Å

Sequence (256 aa):
MHADASIRASPKLPNELSSDPLIEQILGGLELCLLWDKLGKRDNRLAEWWCPLDLEEKSDSEEPRVTIKDVNIALDNWKARFAHSFSTDTGTNANNLNLIYHYHYTRSCLHTHFIRRTSSNSPTDREQAEAIIKCVDSVLSIFNLYHTLGPTRRDQLRYFPGFLFVILSFCASFLMKAIQVFPALFPYPNSDLALLGRLAELMIGLGDSGHDAFISGTLILRHLDKMEMPTNQHVESFNGLQPQEGLVISTDERVS

pLDDT: mean 76.34, std 18.95, range [28.48, 96.94]